Protein AF-A0A0K2ZBR4-F1 (afdb_monomer)

InterPro domains:
  IPR001663 Aromatic-ring-hydroxylating dioxygenase, alpha subunit [PTHR43756] (5-78)
  IPR017941 Rieske [2Fe-2S] iron-sulphur domain [PF00355] (28-78)
  IPR017941 Rieske [2Fe-2S] iron-sulphur domain [PS51296] (28-76)
  IPR036922 Rieske [2Fe-2S] iron-sulphur domain superfamily [G3DSA:2.102.10.10] (25-78)
  IPR036922 Rieske [2Fe-2S] iron-sulphur domain superfamily [SSF50022] (4-102)

pLDDT: mean 86.39, std 11.99, range [37.56, 98.06]

Structure (mmCIF, N/CA/C/O backbone):
data_AF-A0A0K2ZBR4-F1
#
_entry.id   AF-A0A0K2ZBR4-F1
#
loop_
_atom_site.group_PDB
_atom_site.id
_atom_s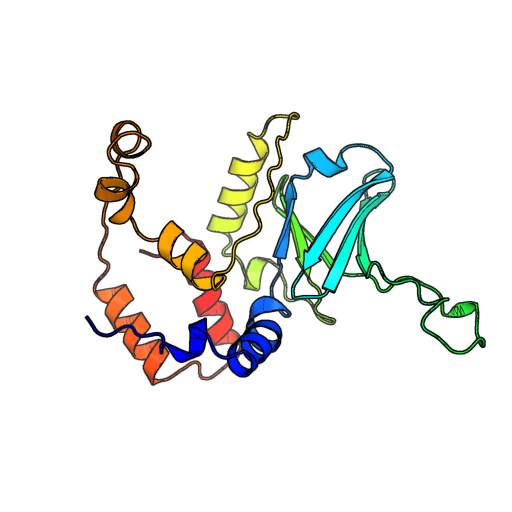ite.type_symbol
_atom_site.label_atom_id
_atom_site.label_alt_id
_atom_site.label_comp_id
_atom_site.label_asym_id
_atom_site.label_entity_id
_atom_site.label_seq_id
_atom_site.pdbx_PDB_ins_code
_atom_site.Cartn_x
_atom_site.Cartn_y
_atom_site.Cartn_z
_atom_site.occupancy
_atom_site.B_iso_or_equiv
_atom_site.auth_seq_id
_atom_site.auth_comp_id
_atom_site.auth_asym_id
_atom_site.auth_atom_id
_atom_site.pdbx_PDB_model_num
ATOM 1 N N . MET A 1 1 ? 10.930 -4.628 -28.463 1.00 47.97 1 MET A N 1
ATOM 2 C CA . MET A 1 1 ? 10.688 -4.208 -27.068 1.00 47.97 1 MET A CA 1
ATOM 3 C C . MET A 1 1 ? 11.413 -5.185 -26.163 1.00 47.97 1 MET A C 1
ATOM 5 O O . MET A 1 1 ? 11.037 -6.347 -26.152 1.00 47.97 1 MET A O 1
ATOM 9 N N . HIS A 1 2 ? 12.477 -4.751 -25.489 1.00 57.00 2 HIS A N 1
ATOM 10 C CA . HIS A 1 2 ? 13.058 -5.512 -24.381 1.00 57.00 2 HIS A CA 1
ATOM 11 C C . HIS A 1 2 ? 12.437 -4.976 -23.092 1.00 57.00 2 HIS A C 1
ATOM 13 O O . HIS A 1 2 ? 12.435 -3.763 -22.885 1.00 57.00 2 HIS A O 1
ATOM 19 N N . SER A 1 3 ? 11.876 -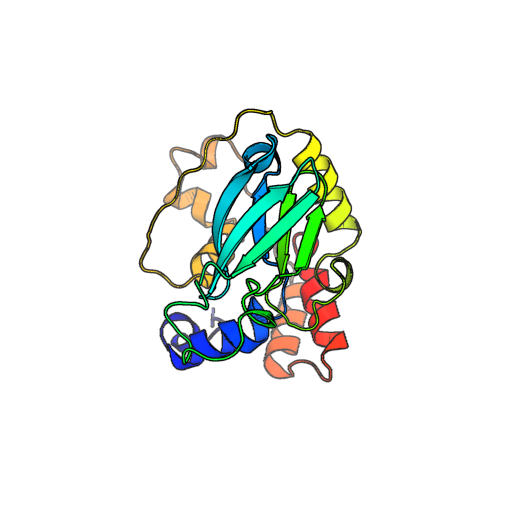5.861 -22.266 1.00 69.12 3 SER A N 1
ATOM 20 C CA . SER A 1 3 ? 11.435 -5.490 -20.920 1.00 69.12 3 SER A CA 1
ATOM 21 C C . SER A 1 3 ? 12.645 -5.045 -20.100 1.00 69.12 3 SER A C 1
ATOM 23 O O . SER A 1 3 ? 13.691 -5.690 -20.152 1.00 69.12 3 SER A O 1
ATOM 25 N N . LEU A 1 4 ? 12.499 -3.958 -19.339 1.00 79.62 4 LEU A N 1
ATOM 26 C CA . LEU A 1 4 ? 13.500 -3.528 -18.358 1.00 79.62 4 LEU A CA 1
ATOM 27 C C . LEU A 1 4 ? 13.542 -4.453 -17.136 1.00 79.62 4 LEU A C 1
ATOM 29 O O . LEU A 1 4 ? 14.532 -4.477 -16.415 1.00 79.62 4 LEU A O 1
ATOM 33 N N . ILE A 1 5 ? 12.471 -5.203 -16.879 1.00 86.44 5 ILE A N 1
ATOM 34 C CA . ILE A 1 5 ? 12.398 -6.129 -15.752 1.00 86.44 5 ILE A CA 1
ATOM 35 C C . ILE A 1 5 ? 12.664 -7.546 -16.276 1.00 86.44 5 ILE A C 1
ATOM 37 O O . ILE A 1 5 ? 11.948 -7.996 -17.180 1.00 86.44 5 ILE A O 1
ATOM 41 N N . PRO A 1 6 ? 13.673 -8.252 -15.733 1.00 90.62 6 PRO A N 1
ATOM 42 C CA . PRO A 1 6 ? 13.998 -9.609 -16.154 1.00 90.62 6 PRO A CA 1
ATOM 43 C C . PRO A 1 6 ? 12.892 -10.590 -15.734 1.00 90.62 6 PRO A C 1
ATOM 45 O O . PRO A 1 6 ? 12.187 -10.363 -14.748 1.00 90.62 6 PRO A O 1
ATOM 48 N N . ALA A 1 7 ? 12.724 -11.688 -16.476 1.00 92.12 7 ALA A N 1
ATOM 49 C CA . ALA A 1 7 ? 11.633 -12.643 -16.251 1.00 92.12 7 ALA A CA 1
ATOM 50 C C . ALA A 1 7 ? 11.695 -13.279 -14.851 1.00 92.12 7 ALA A C 1
ATOM 52 O O . ALA A 1 7 ? 10.667 -13.513 -14.215 1.00 92.12 7 ALA A O 1
ATOM 53 N N . GLU A 1 8 ? 12.908 -13.483 -14.342 1.00 94.31 8 GLU A N 1
ATOM 54 C CA . GLU A 1 8 ? 13.214 -14.007 -13.016 1.00 94.31 8 GLU A CA 1
ATOM 55 C C . GLU A 1 8 ? 12.554 -13.173 -11.918 1.00 94.31 8 GLU A C 1
ATOM 57 O O . GLU A 1 8 ? 12.072 -13.731 -10.939 1.00 94.31 8 GLU A O 1
ATOM 62 N N . ALA A 1 9 ? 12.417 -11.855 -12.100 1.00 93.06 9 ALA A N 1
ATOM 63 C CA . ALA A 1 9 ? 11.755 -10.998 -11.121 1.00 93.06 9 ALA A CA 1
ATOM 64 C C . ALA A 1 9 ? 10.288 -11.386 -10.868 1.00 93.06 9 ALA A C 1
ATOM 66 O O . ALA A 1 9 ? 9.734 -11.054 -9.818 1.00 93.06 9 ALA A O 1
ATOM 67 N N . TYR A 1 10 ? 9.641 -12.074 -11.810 1.00 94.94 10 TYR A N 1
ATOM 68 C CA . TYR A 1 10 ? 8.244 -12.485 -11.690 1.00 94.94 10 TYR A CA 1
ATOM 69 C C . TYR A 1 10 ? 8.074 -13.882 -11.086 1.00 94.94 10 TYR A C 1
ATOM 71 O O . TYR A 1 10 ? 7.006 -14.158 -10.537 1.00 94.94 10 TYR A O 1
ATOM 79 N N . ILE A 1 11 ? 9.099 -14.734 -11.161 1.00 95.44 11 ILE A N 1
ATOM 80 C CA . ILE A 1 11 ? 8.999 -16.168 -10.841 1.00 95.44 11 ILE A CA 1
ATOM 81 C C . ILE A 1 11 ? 9.951 -16.637 -9.732 1.00 95.44 11 ILE A C 1
ATOM 83 O O . ILE A 1 11 ? 9.675 -17.650 -9.099 1.00 95.44 11 ILE A O 1
ATOM 87 N N . ASP A 1 12 ? 11.056 -15.928 -9.487 1.00 97.00 12 ASP A N 1
ATOM 88 C CA . ASP A 1 12 ? 12.060 -16.301 -8.487 1.00 97.00 12 ASP A CA 1
ATOM 89 C C . ASP A 1 12 ? 11.613 -15.890 -7.075 1.00 97.00 12 ASP A C 1
ATOM 91 O O . ASP A 1 12 ? 11.387 -14.715 -6.763 1.00 97.00 12 ASP A O 1
ATOM 95 N N . GLU A 1 13 ? 11.531 -16.869 -6.179 1.00 94.81 13 GLU A N 1
ATOM 96 C CA . GLU A 1 13 ? 11.146 -16.655 -4.789 1.00 94.81 13 GLU A CA 1
ATOM 97 C C . GLU A 1 13 ? 12.206 -15.889 -3.985 1.00 94.81 13 GLU A C 1
ATOM 99 O O . GLU A 1 13 ? 11.862 -15.064 -3.131 1.00 94.81 13 GLU A O 1
ATOM 104 N N . ALA A 1 14 ? 13.496 -16.070 -4.288 1.00 96.38 14 ALA A N 1
ATOM 105 C CA . ALA A 1 14 ? 14.556 -15.281 -3.667 1.00 96.38 14 ALA A CA 1
ATOM 106 C C . ALA A 1 14 ? 14.447 -13.807 -4.080 1.00 96.38 14 ALA A C 1
ATOM 108 O O . ALA A 1 14 ? 14.688 -12.904 -3.271 1.00 96.38 14 ALA A O 1
ATOM 109 N N . TRP A 1 15 ? 14.033 -13.552 -5.322 1.00 95.94 15 TRP A N 1
ATOM 110 C CA . TRP A 1 15 ? 13.733 -12.206 -5.790 1.00 95.94 15 TRP A CA 1
ATOM 111 C C . TRP A 1 15 ? 12.560 -11.598 -5.026 1.00 95.94 15 TRP A C 1
ATOM 113 O O . TRP A 1 15 ? 12.692 -10.505 -4.469 1.00 95.94 15 TRP A O 1
ATOM 123 N N . PHE A 1 16 ? 11.449 -12.325 -4.919 1.00 95.00 16 PHE A N 1
ATOM 124 C CA . PHE A 1 16 ? 10.278 -11.870 -4.174 1.00 95.00 16 PHE A CA 1
ATOM 125 C C . PHE A 1 16 ? 10.588 -11.606 -2.691 1.00 95.00 16 PHE A C 1
ATOM 127 O O . PHE A 1 16 ? 10.144 -10.603 -2.129 1.00 95.00 16 PHE A O 1
ATOM 134 N N . ALA A 1 17 ? 11.409 -12.444 -2.053 1.00 94.69 17 ALA A N 1
ATOM 135 C CA . ALA A 1 17 ? 11.847 -12.226 -0.677 1.00 94.69 17 ALA A CA 1
ATOM 136 C C . ALA A 1 17 ? 12.621 -10.903 -0.515 1.00 94.69 17 ALA A C 1
ATOM 138 O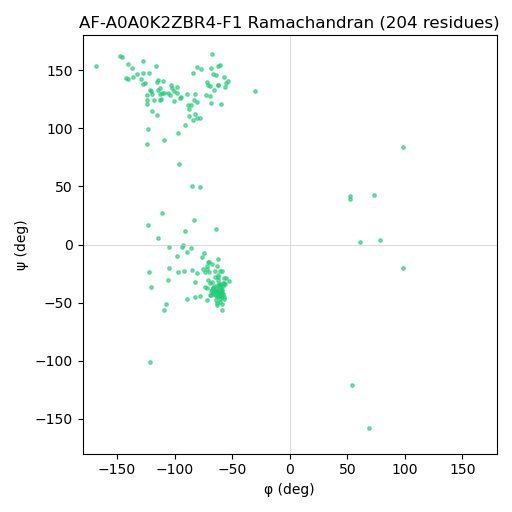 O . ALA A 1 17 ? 12.386 -10.167 0.448 1.00 94.69 17 ALA A O 1
ATOM 139 N N . ARG A 1 18 ? 13.498 -10.562 -1.473 1.00 94.50 18 ARG A N 1
ATOM 140 C CA . ARG A 1 18 ? 14.215 -9.274 -1.488 1.00 94.50 18 ARG A CA 1
ATOM 141 C C . ARG A 1 18 ? 13.274 -8.093 -1.708 1.00 94.50 18 ARG A C 1
ATOM 143 O O . ARG A 1 18 ? 13.431 -7.086 -1.023 1.00 94.50 18 ARG A O 1
ATOM 150 N N . GLU A 1 19 ? 12.309 -8.206 -2.621 1.00 94.38 19 GLU A N 1
ATOM 151 C CA . GLU A 1 19 ? 11.291 -7.167 -2.850 1.00 94.38 19 GLU A CA 1
ATOM 152 C C . GLU A 1 19 ? 10.473 -6.920 -1.584 1.00 94.38 19 GLU A C 1
ATOM 154 O O . GLU A 1 19 ? 10.312 -5.781 -1.146 1.00 94.38 19 GLU A O 1
ATOM 159 N N . ARG A 1 20 ? 10.014 -7.990 -0.934 1.00 93.69 20 ARG A N 1
ATOM 160 C CA . ARG A 1 20 ? 9.273 -7.888 0.320 1.00 93.69 20 ARG A CA 1
ATOM 161 C C . ARG A 1 20 ? 10.081 -7.142 1.378 1.00 93.69 20 ARG A C 1
ATOM 163 O O . ARG A 1 20 ? 9.539 -6.250 2.022 1.00 93.69 20 ARG A O 1
ATOM 170 N N . GLU A 1 21 ? 11.366 -7.461 1.522 1.00 92.50 21 GLU A N 1
ATOM 171 C CA . GLU A 1 21 ? 12.232 -6.842 2.529 1.00 92.50 21 GLU A CA 1
ATOM 172 C C . GLU A 1 21 ? 12.597 -5.389 2.222 1.00 92.50 21 GLU A C 1
ATOM 174 O O . GLU A 1 21 ? 12.514 -4.533 3.097 1.00 92.50 21 GLU A O 1
ATOM 179 N N . ARG A 1 22 ? 13.023 -5.113 0.988 1.00 90.12 22 ARG A N 1
ATOM 180 C CA . ARG A 1 22 ? 13.658 -3.839 0.625 1.00 90.12 22 ARG A CA 1
ATOM 181 C C . ARG A 1 22 ? 12.696 -2.832 0.010 1.00 90.12 22 ARG A C 1
ATOM 183 O O . ARG A 1 22 ? 12.970 -1.641 0.075 1.00 90.12 22 ARG A O 1
ATOM 190 N N . LEU A 1 23 ? 11.594 -3.300 -0.572 1.00 89.06 23 LEU A N 1
ATOM 191 C CA . LEU A 1 23 ? 10.592 -2.456 -1.215 1.00 89.06 23 LEU A CA 1
ATOM 192 C C . LEU A 1 23 ? 9.304 -2.411 -0.394 1.00 89.06 23 LEU A C 1
ATOM 194 O O . LEU A 1 23 ? 8.870 -1.337 -0.009 1.00 89.06 23 LEU A O 1
ATOM 198 N N . MET A 1 24 ? 8.682 -3.550 -0.088 1.00 92.81 24 MET A N 1
ATOM 199 C CA . MET A 1 24 ? 7.323 -3.535 0.475 1.00 92.81 24 MET A CA 1
ATOM 200 C C . MET A 1 24 ? 7.295 -3.184 1.970 1.00 92.81 24 MET A C 1
ATOM 202 O O . MET A 1 24 ? 6.457 -2.394 2.400 1.00 92.81 24 MET A O 1
ATOM 206 N N . ARG A 1 25 ? 8.194 -3.767 2.779 1.00 93.62 25 ARG A N 1
ATOM 207 C CA . ARG A 1 25 ? 8.235 -3.576 4.244 1.00 93.62 25 ARG A CA 1
ATOM 208 C C . ARG A 1 25 ? 8.519 -2.137 4.700 1.00 93.62 25 ARG A C 1
ATOM 210 O O . ARG A 1 25 ? 7.899 -1.740 5.687 1.00 93.62 25 ARG A O 1
ATOM 217 N N . PRO A 1 26 ? 9.414 -1.365 4.053 1.00 92.25 26 PRO A N 1
ATOM 218 C CA . PRO A 1 26 ? 9.638 0.028 4.433 1.00 92.25 26 PRO A CA 1
ATOM 219 C C . PRO A 1 26 ? 8.423 0.918 4.145 1.00 92.25 26 PRO A C 1
ATOM 221 O O . PRO A 1 26 ? 8.168 1.867 4.882 1.00 92.25 26 PRO A O 1
ATOM 224 N N . LEU A 1 27 ? 7.664 0.601 3.093 1.00 93.50 27 LEU A N 1
ATOM 225 C CA . LEU A 1 27 ? 6.568 1.427 2.601 1.00 93.50 27 LEU A CA 1
ATOM 226 C C . LEU A 1 27 ? 5.275 1.255 3.415 1.00 93.50 27 LEU A C 1
ATOM 228 O O . LEU A 1 27 ? 4.975 0.203 3.982 1.00 93.50 27 LEU A O 1
ATOM 232 N N . TRP A 1 28 ? 4.472 2.312 3.421 1.00 96.44 28 TRP A N 1
ATOM 233 C CA . TRP A 1 28 ? 3.087 2.328 3.864 1.00 96.44 28 TRP A CA 1
ATOM 234 C C . TRP A 1 28 ? 2.206 1.545 2.895 1.00 96.44 28 TRP A C 1
ATOM 236 O O . TRP A 1 28 ? 2.193 1.819 1.695 1.00 96.44 28 TRP A O 1
ATOM 246 N N . GLN A 1 29 ? 1.432 0.607 3.436 1.00 96.06 29 GLN A N 1
ATOM 247 C CA . GLN A 1 29 ? 0.533 -0.269 2.693 1.00 96.06 29 GLN A CA 1
ATOM 248 C C . GLN A 1 29 ? -0.916 0.121 2.976 1.00 96.06 29 GLN A C 1
ATOM 250 O O . GLN A 1 29 ? -1.309 0.271 4.136 1.00 96.06 29 GLN A O 1
ATOM 255 N N . PHE A 1 30 ? -1.716 0.288 1.925 1.00 96.06 30 PHE A N 1
ATOM 256 C CA . PHE A 1 30 ? -3.155 0.496 2.068 1.00 96.06 30 PHE A CA 1
ATOM 257 C C . PHE A 1 30 ? -3.806 -0.765 2.649 1.00 96.06 30 PHE A C 1
ATOM 259 O O . PHE A 1 30 ? -3.543 -1.870 2.180 1.00 96.06 30 PHE A O 1
ATOM 266 N N . VAL A 1 31 ? -4.664 -0.611 3.662 1.00 96.50 31 VAL A N 1
ATOM 267 C CA . VAL A 1 31 ? -5.298 -1.758 4.342 1.00 96.50 31 VAL A CA 1
ATOM 268 C C . VAL A 1 31 ? -6.820 -1.743 4.276 1.00 96.50 31 VAL A C 1
ATOM 270 O O . VAL A 1 31 ? -7.438 -2.807 4.168 1.00 96.50 31 VAL A O 1
ATOM 273 N N . ALA A 1 32 ? -7.440 -0.565 4.347 1.00 95.12 32 ALA A N 1
ATOM 274 C CA . ALA A 1 32 ? -8.888 -0.428 4.291 1.00 95.12 32 ALA A CA 1
ATOM 275 C C . ALA A 1 32 ? -9.326 1.031 4.100 1.00 95.12 32 ALA A C 1
ATOM 277 O O . ALA A 1 32 ? -8.654 1.950 4.579 1.00 95.12 32 ALA A O 1
ATOM 278 N N . PRO A 1 33 ? -10.506 1.255 3.502 1.00 95.31 33 PRO A N 1
ATOM 279 C CA . PRO A 1 33 ? -11.240 2.486 3.734 1.00 95.31 33 PRO A CA 1
ATOM 280 C C . PRO A 1 33 ? -11.724 2.571 5.194 1.00 95.31 33 PRO A C 1
ATOM 282 O O . PRO A 1 33 ? -12.095 1.571 5.815 1.00 95.31 33 PRO A O 1
ATOM 285 N N . ARG A 1 34 ? -11.773 3.789 5.742 1.00 94.81 34 ARG A N 1
ATOM 286 C CA . ARG A 1 34 ? -12.165 4.113 7.125 1.00 94.81 34 ARG A CA 1
ATOM 287 C C . ARG A 1 34 ? -13.566 3.619 7.470 1.00 94.81 34 ARG A C 1
ATOM 289 O O . ARG A 1 34 ? -13.819 3.311 8.636 1.00 94.81 34 ARG A O 1
ATOM 296 N N . MET A 1 35 ? -14.439 3.527 6.473 1.00 94.62 35 MET A N 1
ATOM 297 C CA . MET A 1 35 ? -15.837 3.126 6.590 1.00 94.62 35 MET A CA 1
ATOM 298 C C . MET A 1 35 ? -15.961 1.671 7.040 1.00 94.62 35 MET A C 1
ATOM 300 O O . MET A 1 35 ? -16.866 1.358 7.796 1.00 94.62 35 MET A O 1
ATOM 304 N N . LEU A 1 36 ? -14.997 0.793 6.746 1.00 94.75 36 LEU A N 1
ATOM 305 C CA . LEU A 1 36 ? -14.988 -0.564 7.324 1.00 94.75 36 LEU A CA 1
ATOM 306 C C . LEU A 1 36 ? -14.670 -0.580 8.824 1.00 94.75 36 LEU A C 1
ATOM 308 O O . LEU A 1 36 ? -14.882 -1.579 9.501 1.00 94.75 36 LEU A O 1
ATOM 312 N N . LEU A 1 37 ? -14.150 0.527 9.351 1.00 95.31 37 LEU A N 1
ATOM 313 C CA . LEU A 1 37 ? -13.698 0.656 10.730 1.00 95.31 37 LEU A CA 1
ATOM 314 C C . LEU A 1 37 ? -14.555 1.652 11.526 1.00 95.31 37 LEU A C 1
ATOM 316 O O . LEU A 1 37 ? -14.171 2.010 12.636 1.00 95.31 37 LEU A O 1
ATOM 320 N N . HIS A 1 38 ? -15.645 2.201 10.970 1.00 92.62 38 HIS A N 1
ATOM 321 C CA . HIS A 1 38 ? -16.337 3.383 11.522 1.00 92.62 38 HIS A CA 1
ATOM 322 C C . HIS A 1 38 ? -16.851 3.188 12.956 1.00 92.62 38 HIS A C 1
ATOM 324 O O . HIS A 1 38 ? -16.693 4.086 13.781 1.00 92.62 38 HIS A O 1
ATOM 330 N N . LYS A 1 39 ? -17.378 2.002 13.284 1.00 94.25 39 LYS A N 1
ATOM 331 C CA . LYS A 1 39 ? -17.883 1.680 14.629 1.00 94.25 39 LYS A CA 1
ATOM 332 C C . LYS A 1 39 ? -16.745 1.384 15.604 1.00 94.25 39 LYS A C 1
ATOM 334 O O . LYS A 1 39 ? -15.695 0.872 15.213 1.00 94.25 39 LYS A O 1
ATOM 339 N N . HIS A 1 40 ? -16.973 1.664 16.884 1.00 96.69 40 HIS A N 1
ATOM 340 C CA . HIS A 1 40 ? -16.129 1.147 17.960 1.00 96.69 40 HIS A CA 1
ATOM 341 C C . HIS A 1 40 ? -16.012 -0.385 17.852 1.00 96.69 40 HIS A C 1
ATOM 343 O O . HIS A 1 40 ? -16.985 -1.054 17.501 1.00 96.69 40 HIS A O 1
ATOM 349 N N . ASN A 1 41 ? -14.822 -0.930 18.116 1.00 96.25 41 ASN A N 1
ATOM 350 C CA . ASN A 1 41 ? -14.468 -2.346 17.964 1.00 96.25 41 ASN A CA 1
ATOM 351 C C . ASN A 1 41 ? -14.570 -2.935 16.551 1.00 96.25 41 ASN A C 1
ATOM 353 O O . ASN A 1 41 ? -14.265 -4.115 16.378 1.00 96.25 41 ASN A O 1
ATOM 357 N N . ALA A 1 42 ? -14.925 -2.152 15.528 1.00 96.25 42 ALA A N 1
ATOM 358 C CA . ALA A 1 42 ? -14.793 -2.613 14.154 1.00 96.25 42 ALA A CA 1
ATOM 359 C C . ALA A 1 42 ? -13.315 -2.878 13.843 1.00 96.25 42 ALA A C 1
ATOM 361 O O . ALA A 1 42 ? -12.436 -2.090 14.212 1.00 96.25 42 ALA A O 1
ATOM 362 N N . PHE A 1 43 ? -13.047 -3.988 13.162 1.00 96.88 43 PHE A N 1
ATOM 363 C CA . PHE A 1 43 ? -11.698 -4.391 12.801 1.00 96.88 43 PHE A CA 1
ATOM 364 C C . PHE A 1 43 ? -11.650 -4.983 11.396 1.00 96.88 43 PHE A C 1
ATOM 366 O O . PHE A 1 43 ? -12.632 -5.515 10.882 1.00 96.88 43 PHE A O 1
ATOM 373 N N . VAL A 1 44 ? -10.471 -4.913 10.788 1.00 95.88 44 VAL A N 1
ATOM 374 C CA . VAL A 1 44 ? -10.139 -5.608 9.545 1.00 95.88 44 VAL A CA 1
ATOM 375 C C . VAL A 1 44 ? -8.855 -6.401 9.737 1.00 95.88 44 VAL A C 1
ATOM 377 O O . VAL A 1 44 ? -7.961 -5.987 10.474 1.00 95.88 44 VAL A O 1
ATOM 380 N N . ARG A 1 45 ? -8.756 -7.534 9.043 1.00 95.56 45 ARG A N 1
ATOM 381 C CA . ARG A 1 45 ? -7.555 -8.372 8.979 1.00 95.56 45 ARG A CA 1
ATOM 382 C C . ARG A 1 45 ? -6.973 -8.331 7.568 1.00 95.56 45 ARG A C 1
ATOM 384 O O . ARG A 1 45 ? -7.730 -8.440 6.600 1.00 95.56 45 ARG A O 1
ATOM 391 N N . ARG A 1 46 ? -5.657 -8.160 7.436 1.00 94.69 46 ARG A N 1
ATOM 392 C CA . ARG A 1 46 ? -4.939 -8.096 6.152 1.00 94.69 46 ARG A CA 1
ATOM 393 C C . ARG A 1 46 ? -3.585 -8.790 6.252 1.00 94.69 46 ARG A C 1
ATOM 395 O O . ARG A 1 46 ? -2.901 -8.643 7.256 1.00 94.69 46 ARG A O 1
ATOM 402 N N . SER A 1 47 ? -3.174 -9.472 5.185 1.00 93.62 47 SER A N 1
ATOM 403 C CA . SER A 1 47 ? -1.774 -9.872 5.012 1.00 93.62 47 SER A CA 1
ATOM 404 C C . SER A 1 47 ? -0.999 -8.686 4.443 1.00 93.62 47 SER A C 1
ATOM 406 O O . SER A 1 47 ? -1.250 -8.262 3.317 1.00 93.62 47 SER A O 1
ATOM 408 N N . VAL A 1 48 ? -0.094 -8.115 5.232 1.00 94.69 48 VAL A N 1
ATOM 409 C CA . VAL A 1 48 ? 0.724 -6.955 4.866 1.00 94.69 48 VAL A CA 1
ATOM 410 C C . VAL A 1 48 ? 2.178 -7.397 4.835 1.00 94.69 48 VAL A C 1
ATOM 412 O O . VAL A 1 48 ? 2.753 -7.731 5.869 1.00 94.69 48 VAL A O 1
ATOM 415 N N . CYS A 1 49 ? 2.777 -7.438 3.644 1.00 92.62 49 CYS A N 1
ATOM 416 C CA . CYS A 1 49 ? 4.162 -7.886 3.446 1.00 92.62 49 CYS A CA 1
ATOM 417 C C . CYS A 1 49 ? 4.441 -9.271 4.071 1.00 92.62 49 CYS A C 1
ATOM 419 O O . CYS A 1 49 ? 5.495 -9.485 4.670 1.00 92.62 49 CYS A O 1
ATOM 421 N N . GLY A 1 50 ? 3.481 -10.199 3.965 1.00 89.94 50 GLY A N 1
ATOM 422 C CA . GLY A 1 50 ? 3.557 -11.545 4.549 1.00 89.94 50 GLY A CA 1
ATOM 423 C C . GLY A 1 50 ? 3.274 -11.619 6.054 1.00 89.94 50 GLY A C 1
ATOM 424 O O . GLY A 1 50 ? 3.384 -12.696 6.631 1.00 89.94 50 GLY A O 1
ATOM 425 N N . MET A 1 51 ? 2.918 -10.504 6.699 1.00 91.81 51 MET A N 1
ATOM 426 C CA . MET A 1 51 ? 2.544 -10.458 8.113 1.00 91.81 51 MET A CA 1
ATOM 427 C C . MET A 1 51 ? 1.032 -10.355 8.260 1.00 91.81 51 MET A C 1
ATOM 429 O O . MET A 1 51 ? 0.388 -9.567 7.573 1.00 91.81 51 MET A O 1
ATOM 433 N N . ASP A 1 52 ? 0.464 -11.108 9.194 1.00 94.38 52 ASP A N 1
ATOM 434 C CA . ASP A 1 52 ? -0.962 -11.038 9.489 1.00 94.38 52 ASP A CA 1
ATOM 435 C C . ASP A 1 52 ? -1.264 -9.845 10.405 1.00 94.38 52 ASP A C 1
ATOM 437 O O . ASP A 1 52 ? -0.886 -9.828 11.577 1.00 94.38 52 ASP A O 1
ATOM 441 N N . VAL A 1 53 ? -1.913 -8.815 9.874 1.00 96.12 53 VAL A N 1
ATOM 442 C CA . VAL A 1 53 ? -2.162 -7.551 10.569 1.00 96.12 53 VAL A CA 1
ATOM 443 C C . VAL A 1 53 ? -3.648 -7.385 10.843 1.00 96.12 53 VAL A C 1
ATOM 445 O O . VAL A 1 53 ? -4.472 -7.459 9.932 1.00 96.12 53 VAL A O 1
ATOM 448 N N . VAL A 1 54 ? -3.985 -7.077 12.093 1.00 97.19 54 VAL A N 1
ATOM 449 C CA . VAL A 1 54 ? -5.320 -6.613 12.483 1.00 97.19 54 VAL A CA 1
ATOM 450 C C . VAL A 1 54 ? -5.272 -5.115 12.729 1.00 97.19 54 VAL A C 1
ATOM 452 O O . VAL A 1 54 ? -4.440 -4.637 13.497 1.00 97.19 54 VAL A O 1
ATOM 455 N N . VAL A 1 55 ? -6.182 -4.379 12.096 1.00 97.81 55 VAL A N 1
ATOM 456 C CA . VAL A 1 55 ? -6.419 -2.956 12.357 1.00 97.81 55 VAL A CA 1
ATOM 457 C C . VAL A 1 55 ? -7.786 -2.819 12.996 1.00 97.81 55 VAL A C 1
ATOM 459 O O . VAL A 1 55 ? -8.767 -3.289 12.428 1.00 97.81 55 VAL A O 1
ATOM 462 N N . GLN A 1 56 ? -7.854 -2.188 14.162 1.00 97.75 56 GLN A N 1
ATOM 463 C CA . GLN A 1 56 ? -9.074 -2.070 14.953 1.00 97.75 56 GLN A CA 1
ATOM 464 C C . GLN A 1 56 ? -9.289 -0.633 15.423 1.00 97.75 56 GLN A C 1
ATOM 466 O O . GLN A 1 56 ? -8.338 0.105 15.693 1.00 97.75 56 GLN A O 1
ATOM 471 N N . ASN A 1 57 ? -10.559 -0.255 15.514 1.00 97.81 57 ASN A N 1
ATOM 472 C CA . ASN A 1 57 ? -11.005 1.006 16.079 1.00 97.81 57 ASN A CA 1
ATOM 473 C C . ASN A 1 57 ? -11.228 0.887 17.599 1.00 97.81 57 ASN A C 1
ATOM 475 O O . ASN A 1 57 ? -12.081 0.118 18.042 1.00 97.81 57 ASN A O 1
ATOM 479 N N . PHE A 1 58 ? -10.495 1.689 18.370 1.00 96.50 58 PHE A N 1
ATOM 480 C CA . PHE A 1 58 ? -10.648 1.886 19.810 1.00 96.50 58 PHE A CA 1
ATOM 481 C C . PHE A 1 58 ? -11.209 3.289 20.055 1.00 96.50 58 PHE A C 1
ATOM 483 O O . PHE A 1 58 ? -10.452 4.250 20.152 1.00 96.50 58 PHE A O 1
ATOM 490 N N . ASP A 1 59 ? -12.536 3.415 20.097 1.00 95.31 59 ASP A N 1
ATOM 491 C CA . ASP A 1 59 ? -13.238 4.686 20.379 1.00 95.31 59 ASP A CA 1
ATOM 492 C C . ASP A 1 59 ? -12.797 5.871 19.503 1.00 95.31 59 ASP A C 1
ATOM 494 O O . ASP A 1 59 ? -12.625 7.000 19.948 1.00 95.31 59 ASP A O 1
ATOM 498 N N . GLY A 1 60 ? -12.609 5.606 18.213 1.00 93.31 60 GLY A N 1
ATOM 499 C CA . GLY A 1 60 ? -12.167 6.574 17.212 1.00 93.31 60 GLY A CA 1
ATOM 500 C C . GLY A 1 60 ? -10.670 6.501 16.909 1.00 93.31 60 GLY A C 1
ATOM 501 O O . GLY A 1 60 ? -10.263 6.915 15.819 1.00 93.31 60 GLY A O 1
ATOM 502 N N . GLU A 1 61 ? -9.860 5.923 17.799 1.00 96.69 61 GLU A N 1
ATOM 503 C CA . GLU A 1 61 ? -8.426 5.732 17.588 1.00 96.69 61 GLU A CA 1
ATOM 504 C C . GLU A 1 61 ? -8.155 4.411 16.853 1.00 96.69 61 GLU A C 1
ATOM 506 O O . GLU A 1 61 ? -8.426 3.320 17.356 1.00 96.69 61 GLU A O 1
ATOM 511 N N . LEU A 1 62 ? -7.589 4.487 15.647 1.00 97.88 62 LEU A N 1
ATOM 512 C CA . LEU A 1 62 ? -7.193 3.292 14.903 1.00 97.88 62 LEU A CA 1
ATOM 513 C C . LEU A 1 62 ? -5.831 2.788 15.377 1.00 97.88 62 LEU A C 1
ATOM 515 O O . LEU A 1 62 ? -4.851 3.533 15.390 1.00 97.88 62 LEU A O 1
ATOM 519 N N . ARG A 1 63 ? -5.753 1.496 15.696 1.00 97.44 63 ARG A N 1
ATOM 520 C CA . ARG A 1 63 ? -4.505 0.822 16.073 1.00 97.44 63 ARG A CA 1
ATOM 521 C C . ARG A 1 63 ? -4.322 -0.444 15.246 1.00 97.44 63 ARG A C 1
ATOM 523 O O . ARG A 1 63 ? -5.291 -1.148 14.975 1.00 97.44 63 ARG A O 1
ATOM 530 N N . ALA A 1 64 ? -3.078 -0.731 14.868 1.00 97.25 64 ALA A N 1
ATOM 531 C CA . ALA A 1 64 ? -2.706 -1.928 14.122 1.00 97.25 64 ALA A CA 1
ATOM 532 C C . ALA A 1 64 ? -1.792 -2.835 14.949 1.00 97.25 64 ALA A C 1
ATOM 534 O O . ALA A 1 64 ? -0.887 -2.354 15.639 1.00 97.25 64 ALA A O 1
ATOM 535 N N . PHE A 1 65 ? -2.014 -4.143 14.852 1.00 95.44 65 PHE A N 1
ATOM 536 C CA . PHE A 1 65 ? -1.289 -5.160 15.603 1.00 95.44 65 PHE A CA 1
ATOM 537 C C . PHE A 1 65 ? -0.928 -6.354 14.730 1.00 95.44 65 PHE A C 1
ATOM 539 O O . PHE A 1 65 ? -1.657 -6.707 13.804 1.00 95.44 65 PHE A O 1
ATOM 546 N N . HIS A 1 66 ? 0.165 -7.025 15.083 1.00 93.38 66 HIS A N 1
ATOM 547 C CA . HIS A 1 66 ? 0.443 -8.367 14.595 1.00 93.38 66 HIS A CA 1
ATOM 548 C C . HIS A 1 66 ? -0.575 -9.333 15.204 1.00 93.38 66 HIS A C 1
ATOM 550 O O . HIS A 1 66 ? -0.664 -9.448 16.428 1.00 93.38 66 HIS A O 1
ATOM 556 N N . ASN A 1 67 ? -1.324 -10.034 14.358 1.00 89.62 67 ASN A N 1
ATOM 557 C CA . ASN A 1 67 ? -2.325 -11.022 14.745 1.00 89.62 67 ASN A CA 1
ATOM 558 C C . ASN A 1 67 ? -1.685 -12.361 15.156 1.00 89.62 67 ASN A C 1
ATOM 560 O O . ASN A 1 67 ? -2.046 -13.432 14.676 1.00 89.62 67 ASN A O 1
ATOM 564 N N . LEU A 1 68 ? -0.691 -12.293 16.039 1.00 80.81 68 LEU A N 1
ATOM 565 C CA . LEU A 1 68 ? -0.023 -13.451 16.613 1.00 80.81 68 LEU A CA 1
ATOM 566 C C . LEU A 1 68 ? -0.105 -13.378 18.129 1.00 80.81 68 LEU A C 1
ATOM 568 O O . LEU A 1 68 ? 0.316 -12.409 18.764 1.00 80.81 68 LEU A O 1
ATOM 572 N N . CYS A 1 69 ? -0.640 -14.443 18.716 1.00 71.88 69 CYS A N 1
ATOM 573 C CA . CYS A 1 69 ? -0.712 -14.576 20.156 1.00 71.88 69 CYS A CA 1
ATOM 574 C C . CYS A 1 69 ? 0.658 -14.988 20.705 1.00 71.88 69 CYS A C 1
ATOM 576 O O . CYS A 1 69 ? 1.067 -16.144 20.581 1.00 71.88 69 CYS A O 1
ATOM 578 N N . LEU A 1 70 ? 1.327 -14.061 21.390 1.00 66.06 70 LEU A N 1
ATOM 579 C CA . LEU A 1 70 ? 2.615 -14.309 22.049 1.00 66.06 70 LEU A CA 1
ATOM 580 C C . LEU A 1 70 ? 2.541 -15.378 23.154 1.00 66.06 70 LEU A C 1
ATOM 582 O O . LEU A 1 70 ? 3.569 -15.868 23.596 1.00 66.06 70 LEU A O 1
ATOM 586 N N . HI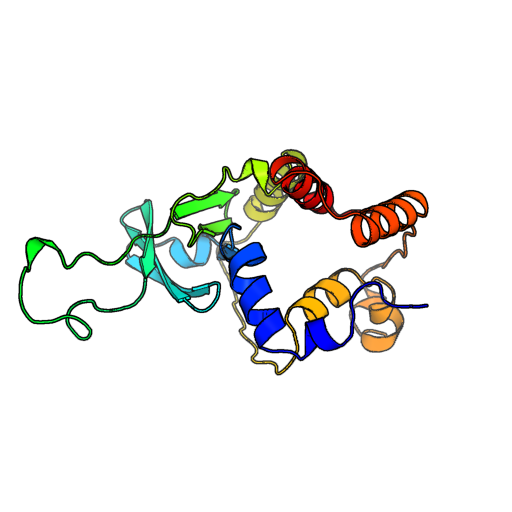S A 1 71 ? 1.342 -15.781 23.586 1.00 65.44 71 HIS A N 1
ATOM 587 C CA . HIS A 1 71 ? 1.162 -16.856 24.563 1.00 65.44 71 HIS A CA 1
ATOM 588 C C . HIS A 1 71 ? 1.458 -18.250 23.987 1.00 65.44 71 HIS A C 1
ATOM 590 O O . HIS A 1 71 ? 2.000 -19.094 24.689 1.00 65.44 71 HIS A O 1
ATOM 596 N N . ARG A 1 72 ? 1.097 -18.523 22.722 1.00 59.38 72 ARG A N 1
ATOM 597 C CA . ARG A 1 72 ? 1.289 -19.857 22.112 1.00 59.38 72 ARG A CA 1
ATOM 598 C C . ARG A 1 72 ? 2.649 -20.028 21.425 1.00 59.38 72 ARG A C 1
ATOM 600 O O . ARG A 1 72 ? 2.955 -21.128 20.983 1.00 59.38 72 ARG A O 1
ATOM 607 N N . GLN A 1 73 ? 3.448 -18.963 21.333 1.00 58.28 73 GLN A N 1
ATOM 608 C CA . GLN A 1 73 ? 4.738 -18.938 20.630 1.00 58.28 73 GLN A CA 1
ATOM 609 C C . GLN A 1 73 ? 5.917 -18.506 21.526 1.00 58.28 73 GLN A C 1
ATOM 611 O O . GLN A 1 73 ? 6.967 -18.151 21.001 1.00 58.28 73 GLN A O 1
ATOM 616 N N . ASN A 1 74 ? 5.775 -18.528 22.861 1.00 52.31 74 ASN A N 1
ATOM 617 C CA . ASN A 1 74 ? 6.832 -18.107 23.789 1.00 52.31 74 ASN A CA 1
ATOM 618 C C . ASN A 1 74 ? 6.986 -19.083 24.978 1.00 52.31 74 ASN A C 1
ATOM 620 O O . ASN A 1 74 ? 5.975 -19.590 25.471 1.00 52.31 74 ASN A O 1
ATOM 624 N N . PRO A 1 75 ? 8.210 -19.327 25.490 1.00 54.81 75 PRO A N 1
ATOM 625 C CA . PRO A 1 75 ? 8.416 -19.981 26.783 1.00 54.81 75 PRO A CA 1
ATOM 626 C C . PRO A 1 75 ? 7.709 -19.212 27.917 1.00 54.81 75 PRO A C 1
ATOM 628 O O . PRO A 1 75 ? 7.646 -17.985 27.906 1.00 54.81 75 PRO A O 1
ATOM 631 N N . LEU A 1 76 ? 7.180 -19.939 28.906 1.00 54.16 76 LEU A N 1
ATOM 632 C CA . LEU A 1 76 ? 6.193 -19.502 29.916 1.00 54.16 76 LEU A CA 1
ATOM 633 C C . LEU A 1 76 ? 6.611 -18.391 30.909 1.00 54.16 76 LEU A C 1
ATOM 635 O O . LEU A 1 76 ? 5.909 -18.179 31.899 1.00 54.16 76 LEU A O 1
ATOM 639 N N . GLN A 1 77 ? 7.705 -17.658 30.706 1.00 49.78 77 GLN A N 1
ATOM 640 C CA . GLN A 1 77 ? 8.174 -16.685 31.698 1.00 49.78 77 GLN A CA 1
ATOM 641 C C . GLN A 1 77 ? 8.071 -15.230 31.221 1.00 49.78 77 GLN A C 1
ATOM 643 O O . GLN A 1 77 ? 8.654 -14.849 30.215 1.00 49.78 77 GLN A O 1
ATOM 648 N N . GLN A 1 78 ? 7.368 -14.429 32.039 1.00 52.28 78 GLN A N 1
ATOM 649 C CA . GLN A 1 78 ? 7.182 -12.963 32.024 1.00 52.28 78 GLN A CA 1
ATOM 650 C C . GLN A 1 78 ? 5.883 -12.434 31.373 1.00 52.28 78 GLN A C 1
ATOM 652 O O . GLN A 1 78 ? 5.834 -11.958 30.242 1.00 52.28 78 GLN A O 1
ATOM 657 N N . ARG A 1 79 ? 4.804 -12.414 32.176 1.00 51.97 79 ARG A N 1
ATOM 658 C CA . ARG A 1 79 ? 3.493 -11.806 31.851 1.00 51.97 79 ARG A CA 1
ATOM 659 C C . ARG A 1 79 ? 3.549 -10.302 31.532 1.00 51.97 79 ARG A C 1
ATOM 661 O O . ARG A 1 79 ? 2.664 -9.808 30.842 1.00 51.97 79 ARG A O 1
ATOM 668 N N . ALA A 1 80 ? 4.578 -9.581 31.987 1.00 54.53 80 ALA A N 1
ATOM 669 C CA . ALA A 1 80 ? 4.744 -8.145 31.729 1.00 54.53 80 ALA A CA 1
ATOM 670 C C . ALA A 1 80 ? 5.021 -7.814 30.245 1.00 54.53 80 ALA A C 1
ATOM 672 O O . ALA A 1 80 ? 4.829 -6.675 29.819 1.00 54.53 80 ALA A O 1
ATOM 673 N N . CYS A 1 81 ? 5.418 -8.813 29.448 1.00 53.19 81 CYS A N 1
ATOM 674 C CA . CYS A 1 81 ? 5.903 -8.651 28.076 1.00 53.19 81 CYS A CA 1
ATOM 675 C C . CYS A 1 81 ? 4.877 -9.067 27.000 1.00 53.19 81 CYS A C 1
ATOM 677 O O . CYS A 1 81 ? 5.149 -8.944 25.810 1.00 53.19 81 CYS A O 1
ATOM 679 N N . LEU A 1 82 ? 3.690 -9.556 27.386 1.00 62.75 82 LEU A N 1
ATOM 680 C CA . LEU A 1 82 ? 2.696 -10.147 26.472 1.00 62.75 82 LEU A CA 1
ATOM 681 C C . LEU A 1 82 ? 1.787 -9.099 25.805 1.00 62.75 82 LEU A C 1
ATOM 683 O O . LEU A 1 82 ? 0.562 -9.210 25.827 1.00 62.75 82 LEU A O 1
ATOM 687 N N . ARG A 1 83 ? 2.376 -8.058 25.212 1.00 74.38 83 ARG A N 1
ATOM 688 C CA . ARG A 1 83 ? 1.638 -7.075 24.403 1.00 74.38 83 ARG A CA 1
ATOM 689 C C . ARG A 1 83 ? 1.767 -7.429 22.931 1.00 74.38 83 ARG A C 1
ATOM 691 O O . ARG A 1 83 ? 2.866 -7.712 22.465 1.00 74.38 83 ARG A O 1
ATOM 698 N N . LEU A 1 84 ? 0.662 -7.372 22.189 1.00 83.56 84 LEU A N 1
ATOM 699 C CA . LEU A 1 84 ? 0.714 -7.539 20.738 1.00 83.56 84 LEU A CA 1
ATOM 700 C C . LEU A 1 84 ? 1.675 -6.511 20.132 1.00 83.56 84 LEU A C 1
ATOM 702 O O . LEU A 1 84 ? 1.640 -5.328 20.488 1.00 83.56 84 LEU A O 1
ATOM 706 N N . LYS A 1 85 ? 2.517 -6.963 19.198 1.00 89.00 85 LYS A N 1
ATOM 707 C CA . LYS A 1 85 ? 3.398 -6.070 18.445 1.00 89.00 85 LYS A CA 1
ATOM 708 C C . LYS A 1 85 ? 2.532 -5.060 17.697 1.00 89.00 85 LYS A C 1
ATOM 710 O O . LYS A 1 85 ? 1.683 -5.456 16.904 1.00 89.00 85 LYS A O 1
ATOM 715 N N . ARG A 1 86 ? 2.743 -3.772 17.966 1.00 93.69 86 ARG A N 1
ATOM 716 C CA . ARG A 1 86 ? 2.035 -2.672 17.301 1.00 93.69 86 ARG A CA 1
ATOM 717 C C . ARG A 1 86 ? 2.713 -2.324 15.984 1.00 93.69 86 ARG A C 1
ATOM 719 O O . ARG A 1 86 ? 3.935 -2.403 15.877 1.00 93.69 86 ARG A O 1
ATOM 726 N N . PHE A 1 87 ? 1.909 -1.892 15.027 1.00 96.75 87 PHE A N 1
ATOM 727 C CA . PHE A 1 87 ? 2.360 -1.302 13.774 1.00 96.75 87 PHE A CA 1
ATOM 728 C C . PHE A 1 87 ? 1.900 0.150 13.682 1.00 96.75 87 PHE A C 1
ATOM 730 O O . PHE A 1 87 ? 0.908 0.540 14.308 1.00 96.75 87 PHE A O 1
ATOM 737 N N . ALA A 1 88 ? 2.638 0.953 12.920 1.00 97.62 88 ALA A N 1
ATOM 738 C CA . ALA A 1 88 ? 2.291 2.349 12.712 1.00 97.62 88 ALA A CA 1
ATOM 739 C C . ALA A 1 88 ? 1.060 2.454 11.806 1.00 97.62 88 ALA A C 1
ATOM 741 O O . ALA A 1 88 ? 0.938 1.712 10.831 1.00 97.62 88 ALA A O 1
ATOM 742 N N . VAL A 1 89 ? 0.156 3.380 12.131 1.00 97.81 89 VAL A N 1
ATOM 743 C CA . VAL A 1 89 ? -1.072 3.644 11.372 1.00 97.81 89 VAL A CA 1
ATOM 744 C C . VAL A 1 89 ? -1.060 5.093 10.913 1.00 97.81 89 VAL A C 1
ATOM 746 O O . VAL A 1 89 ? -0.825 5.994 11.715 1.00 97.81 89 VAL A O 1
ATOM 749 N N . ALA A 1 90 ? -1.350 5.312 9.636 1.00 97.00 90 ALA A N 1
ATOM 750 C CA . ALA A 1 90 ? -1.534 6.632 9.052 1.00 97.00 90 ALA A CA 1
ATOM 751 C C . ALA A 1 90 ? -2.873 6.701 8.316 1.00 97.00 90 ALA A C 1
ATOM 753 O O . ALA A 1 90 ? -3.447 5.683 7.918 1.00 97.00 90 ALA A O 1
ATOM 754 N N . ARG A 1 91 ? -3.380 7.924 8.144 1.00 95.50 91 ARG A N 1
ATOM 755 C CA . ARG A 1 91 ? -4.617 8.195 7.410 1.00 95.50 91 ARG A CA 1
ATOM 756 C C . ARG A 1 91 ? -4.381 9.246 6.338 1.00 95.50 91 ARG A C 1
ATOM 758 O O . ARG A 1 91 ? -3.734 10.255 6.607 1.00 95.50 91 ARG A O 1
ATOM 765 N N . ILE A 1 92 ? -4.960 9.018 5.164 1.00 95.19 92 ILE A N 1
ATOM 766 C CA . ILE A 1 92 ? -5.063 10.000 4.081 1.00 95.19 92 ILE A CA 1
ATOM 767 C C . ILE A 1 92 ? -6.551 10.143 3.775 1.00 95.19 92 ILE A C 1
ATOM 769 O O . ILE A 1 92 ? -7.137 9.264 3.148 1.00 95.19 92 ILE A O 1
ATOM 773 N N . GLY A 1 93 ? -7.185 11.192 4.305 1.00 93.75 93 GLY A N 1
ATOM 774 C CA . GLY A 1 93 ? -8.647 11.301 4.309 1.00 93.75 93 GLY A CA 1
ATOM 775 C C . GLY A 1 93 ? -9.299 10.066 4.942 1.00 93.75 93 GLY A C 1
ATOM 776 O O . GLY A 1 93 ? -8.999 9.708 6.086 1.00 93.75 93 GLY A O 1
ATOM 777 N N . ASN A 1 94 ? -10.142 9.384 4.167 1.00 95.06 94 ASN A N 1
ATOM 778 C CA . ASN A 1 94 ? -10.833 8.155 4.552 1.00 95.06 94 ASN A CA 1
ATOM 779 C C . ASN A 1 94 ? -10.058 6.873 4.202 1.00 95.06 94 ASN A C 1
ATOM 781 O O . ASN A 1 94 ? -10.616 5.782 4.286 1.00 95.06 94 ASN A O 1
ATOM 785 N N . LEU A 1 95 ? -8.783 6.956 3.827 1.00 96.00 95 LEU A N 1
ATOM 786 C CA . LEU A 1 95 ? -7.937 5.796 3.540 1.00 96.00 95 LEU A CA 1
ATOM 787 C C . LEU A 1 95 ? -7.020 5.495 4.727 1.00 96.00 95 LEU A C 1
ATOM 789 O O . LEU A 1 95 ? -6.360 6.393 5.254 1.00 96.00 95 LEU A O 1
ATOM 793 N N . VAL A 1 96 ? -6.957 4.230 5.140 1.00 97.25 96 VAL A N 1
ATOM 794 C CA . VAL A 1 96 ? -6.113 3.768 6.247 1.00 97.25 96 VAL A CA 1
ATOM 795 C C . VAL A 1 96 ? -4.912 3.013 5.695 1.00 97.25 96 VAL A C 1
ATOM 797 O O . VAL A 1 96 ? -5.059 2.099 4.878 1.00 97.25 96 VAL A O 1
ATOM 800 N N . PHE A 1 97 ? -3.731 3.386 6.182 1.00 97.81 97 PHE A N 1
ATOM 801 C CA . PHE A 1 97 ? -2.451 2.794 5.823 1.00 97.81 97 PHE A CA 1
ATOM 802 C C . PHE A 1 97 ? -1.738 2.258 7.060 1.00 97.81 97 PHE A C 1
ATOM 804 O O . PHE A 1 97 ? -1.846 2.826 8.150 1.00 97.81 97 PHE A O 1
ATOM 811 N N . VAL A 1 98 ? -0.975 1.185 6.874 1.00 98.06 98 VAL A N 1
ATOM 812 C CA . VAL A 1 98 ? -0.125 0.589 7.907 1.00 98.06 98 VAL A CA 1
ATOM 813 C C . VAL A 1 98 ? 1.303 0.480 7.398 1.00 98.06 98 VAL A C 1
ATOM 815 O O . VAL A 1 98 ? 1.523 0.092 6.252 1.00 98.06 98 VAL A O 1
ATOM 818 N N . SER A 1 99 ? 2.273 0.777 8.261 1.00 97.38 99 SER A N 1
ATOM 819 C CA . SER A 1 99 ? 3.671 0.407 8.039 1.00 97.38 99 SER A CA 1
ATOM 820 C C . SER A 1 99 ? 4.090 -0.661 9.045 1.00 97.38 99 SER A C 1
ATOM 822 O O . SER A 1 99 ? 3.863 -0.530 10.251 1.00 97.38 99 SER A O 1
ATOM 824 N N . VAL A 1 100 ? 4.705 -1.729 8.530 1.00 95.75 100 VAL A N 1
ATOM 825 C CA . VAL A 1 100 ? 5.277 -2.825 9.330 1.00 95.75 100 VAL A CA 1
ATOM 826 C C . VAL A 1 100 ? 6.761 -2.610 9.651 1.00 95.75 100 VAL A C 1
ATOM 828 O O . VAL A 1 100 ? 7.378 -3.451 10.315 1.00 95.75 100 VAL A O 1
ATOM 831 N N . SER A 1 101 ? 7.337 -1.498 9.180 1.00 94.31 101 SER A N 1
ATOM 832 C CA . SER A 1 101 ? 8.686 -1.067 9.539 1.00 94.31 101 SER A CA 1
ATOM 833 C C . SER A 1 101 ? 8.763 -0.736 11.030 1.00 94.31 101 SER A C 1
ATOM 835 O O . SER A 1 101 ? 7.803 -0.244 11.622 1.00 94.31 101 SER A O 1
ATOM 837 N N . ALA A 1 102 ? 9.918 -1.007 11.642 1.00 91.25 102 ALA A N 1
ATOM 838 C CA . ALA A 1 102 ? 10.202 -0.559 13.005 1.00 91.25 102 ALA A CA 1
ATOM 839 C C . ALA A 1 102 ? 10.413 0.963 13.069 1.00 91.25 102 ALA A C 1
ATOM 841 O O . ALA A 1 102 ? 10.079 1.581 14.074 1.00 91.25 102 ALA A O 1
ATOM 842 N N . ASP A 1 103 ? 10.922 1.537 11.979 1.00 92.81 103 ASP A N 1
ATOM 843 C CA . ASP A 1 103 ? 11.113 2.969 11.779 1.00 92.81 103 ASP A CA 1
ATOM 844 C C . ASP A 1 103 ? 10.376 3.366 10.487 1.00 92.81 103 ASP A C 1
ATOM 846 O O . ASP A 1 103 ? 10.908 3.206 9.380 1.00 92.81 103 ASP A O 1
ATOM 850 N N . PRO A 1 104 ? 9.073 3.686 10.571 1.00 93.56 104 PRO A N 1
ATOM 851 C CA . PRO A 1 104 ? 8.279 4.025 9.401 1.00 93.56 104 PRO A CA 1
ATOM 852 C C . PRO A 1 104 ? 8.676 5.408 8.884 1.00 93.56 104 PRO A C 1
ATOM 854 O O . PRO A 1 104 ? 8.658 6.388 9.629 1.00 93.56 104 PRO A O 1
ATOM 857 N N . LEU A 1 105 ? 8.967 5.517 7.586 1.00 91.75 105 LEU A N 1
ATOM 858 C CA . LEU A 1 105 ? 9.235 6.824 6.987 1.00 91.75 105 LEU A CA 1
ATOM 859 C C . LEU A 1 105 ? 8.005 7.748 7.079 1.00 91.75 105 LEU A C 1
ATOM 861 O O . LEU A 1 105 ? 6.869 7.263 7.076 1.00 91.75 105 LEU A O 1
ATOM 865 N N . PRO A 1 106 ? 8.187 9.079 7.093 1.00 92.25 106 PRO A N 1
ATOM 866 C CA . PRO A 1 106 ? 7.075 10.012 6.958 1.00 92.25 106 PRO A CA 1
ATOM 867 C C . PRO A 1 106 ? 6.272 9.728 5.685 1.00 92.25 106 PRO A C 1
ATOM 869 O O . PRO A 1 106 ? 6.844 9.478 4.626 1.00 92.25 106 PRO A O 1
ATOM 872 N N . LEU A 1 107 ? 4.943 9.801 5.753 1.00 90.50 107 LEU A N 1
ATOM 873 C CA . LEU A 1 107 ? 4.070 9.461 4.622 1.00 90.50 107 LEU A CA 1
ATOM 874 C C . LEU A 1 107 ? 4.363 10.311 3.370 1.00 90.50 107 LEU A C 1
ATOM 876 O O . LEU A 1 107 ? 4.299 9.818 2.248 1.00 90.50 107 LEU A O 1
ATOM 880 N N . GLN A 1 108 ? 4.770 11.566 3.576 1.00 90.00 108 GLN A N 1
ATOM 881 C CA . GLN A 1 108 ? 5.150 12.534 2.541 1.00 90.00 108 GLN A CA 1
ATOM 882 C C . GLN A 1 108 ? 6.487 12.206 1.855 1.00 90.00 108 GLN A C 1
ATOM 884 O O . GLN A 1 108 ? 6.819 12.787 0.821 1.00 90.00 108 GLN A O 1
ATOM 889 N N . ALA A 1 109 ? 7.291 11.314 2.438 1.00 89.25 109 ALA A N 1
ATOM 890 C CA . ALA A 1 109 ? 8.491 10.801 1.786 1.00 89.25 109 ALA A CA 1
ATOM 891 C C . ALA A 1 109 ? 8.149 9.692 0.777 1.00 89.25 109 ALA A C 1
ATOM 893 O O . ALA A 1 109 ? 8.896 9.512 -0.182 1.00 89.25 109 ALA A O 1
ATOM 894 N N . GLN A 1 110 ? 7.016 9.001 0.959 1.00 90.62 110 GLN A N 1
ATOM 895 C CA . GLN A 1 110 ? 6.508 7.993 0.025 1.00 90.62 110 GLN A CA 1
ATOM 896 C C . GLN A 1 110 ? 5.601 8.592 -1.048 1.00 90.62 110 GLN A C 1
ATOM 898 O O . GLN A 1 110 ? 5.747 8.262 -2.219 1.00 90.62 110 GLN A O 1
ATOM 903 N N . VAL A 1 111 ? 4.652 9.437 -0.642 1.00 89.44 111 VAL A N 1
ATOM 904 C CA . VAL A 1 111 ? 3.611 9.991 -1.514 1.00 89.44 111 VAL A CA 1
ATOM 905 C C . VAL A 1 111 ? 3.811 11.497 -1.627 1.00 89.44 111 VAL A C 1
ATOM 907 O O . VAL A 1 111 ? 4.022 12.177 -0.621 1.00 89.44 111 VAL A O 1
ATOM 910 N N . SER A 1 112 ? 3.769 12.026 -2.849 1.00 90.69 112 SER A N 1
ATOM 911 C CA . SER A 1 112 ? 3.890 13.465 -3.102 1.00 90.69 112 SER A CA 1
ATOM 912 C C . SER A 1 112 ? 2.757 14.246 -2.412 1.00 90.69 112 SER A C 1
ATOM 914 O O . SER A 1 112 ? 1.669 13.721 -2.165 1.00 90.69 112 SER A O 1
ATOM 916 N N . LEU A 1 113 ? 2.983 15.527 -2.101 1.00 90.62 113 LEU A N 1
ATOM 917 C CA . LEU A 1 113 ? 1.932 16.372 -1.517 1.00 90.62 113 LEU A CA 1
ATOM 918 C C . LEU A 1 113 ? 0.694 16.503 -2.430 1.00 90.62 113 LEU A C 1
ATOM 920 O O . LEU A 1 113 ? -0.416 16.384 -1.905 1.00 90.62 113 LEU A O 1
ATOM 924 N N . PRO A 1 114 ? 0.831 16.684 -3.763 1.00 91.94 114 PRO A N 1
ATOM 925 C CA . PRO A 1 114 ? -0.322 16.700 -4.662 1.00 91.94 114 PRO A CA 1
ATOM 926 C C . PRO A 1 114 ? -1.101 15.380 -4.657 1.00 91.94 114 PRO A C 1
ATOM 928 O O . PRO A 1 114 ? -2.329 15.405 -4.556 1.00 91.94 114 PRO A O 1
ATOM 931 N N . ALA A 1 115 ? -0.418 14.230 -4.684 1.00 90.62 115 ALA A N 1
ATOM 932 C CA . ALA A 1 115 ? -1.079 12.929 -4.627 1.00 90.62 115 ALA A CA 1
ATOM 933 C C . ALA A 1 115 ? -1.766 12.686 -3.275 1.00 90.62 115 ALA A C 1
ATOM 935 O O . ALA A 1 115 ? -2.874 12.154 -3.243 1.00 90.62 115 ALA A O 1
ATOM 936 N N . LEU A 1 116 ? -1.173 13.120 -2.157 1.00 92.62 116 LEU A N 1
ATOM 937 C CA . LEU A 1 116 ? -1.823 13.066 -0.843 1.00 92.62 116 LEU A CA 1
ATOM 938 C C . LEU A 1 116 ? -3.128 13.869 -0.819 1.00 92.62 116 LEU A C 1
ATOM 940 O O . LEU A 1 116 ? -4.141 13.380 -0.317 1.00 92.62 116 LEU A O 1
ATOM 944 N N . ASP A 1 117 ? -3.120 15.080 -1.376 1.00 93.38 117 ASP A N 1
ATOM 945 C CA . ASP A 1 117 ? -4.312 15.926 -1.448 1.00 93.38 117 ASP A CA 1
ATOM 946 C C . ASP A 1 117 ? -5.371 15.343 -2.396 1.00 93.38 117 ASP A C 1
ATOM 948 O O . ASP A 1 117 ? -6.559 15.319 -2.071 1.00 93.38 117 ASP A O 1
ATOM 952 N N . MET A 1 118 ? -4.946 14.791 -3.536 1.00 92.94 118 MET A N 1
ATOM 953 C CA . MET A 1 118 ? -5.821 14.072 -4.463 1.00 92.94 118 MET A CA 1
ATOM 954 C C . MET A 1 118 ? -6.495 12.872 -3.788 1.00 92.94 118 MET A C 1
ATOM 956 O O . MET A 1 118 ? -7.719 12.760 -3.834 1.00 92.94 118 MET A O 1
ATOM 960 N N . LEU A 1 119 ? -5.721 12.006 -3.127 1.00 93.00 119 LEU A N 1
ATOM 961 C CA . LEU A 1 119 ? -6.229 10.834 -2.410 1.00 93.00 119 LEU A CA 1
ATOM 962 C C . LEU A 1 119 ? -7.205 11.235 -1.303 1.00 93.00 119 LEU A C 1
ATOM 964 O O . LEU A 1 119 ? -8.268 10.628 -1.171 1.00 93.00 119 LEU A O 1
ATOM 968 N N . ARG A 1 120 ? -6.870 12.279 -0.536 1.00 95.00 120 ARG A N 1
ATOM 969 C CA . ARG A 1 120 ? -7.741 12.813 0.511 1.00 95.00 120 ARG A CA 1
ATOM 970 C C . ARG A 1 120 ? -9.083 13.252 -0.078 1.00 95.00 120 ARG A C 1
ATOM 972 O O . ARG A 1 120 ? -10.104 12.705 0.331 1.00 95.00 120 ARG A O 1
ATOM 979 N N . ARG A 1 121 ? -9.075 14.150 -1.072 1.00 94.75 121 ARG A N 1
ATOM 980 C CA . ARG A 1 121 ? -10.298 14.658 -1.723 1.00 94.75 121 ARG A CA 1
ATOM 981 C C . ARG A 1 121 ? -11.135 13.546 -2.347 1.00 94.75 121 ARG A C 1
ATOM 983 O O . ARG A 1 121 ? -12.347 13.533 -2.175 1.00 94.75 121 ARG A O 1
ATOM 990 N N . ALA A 1 122 ? -10.499 12.607 -3.048 1.00 91.69 122 ALA A N 1
ATOM 991 C CA . ALA A 1 122 ? -11.199 11.481 -3.660 1.00 91.69 122 ALA A CA 1
ATOM 992 C C . ALA A 1 122 ? -11.890 10.612 -2.598 1.00 91.69 122 ALA A C 1
ATOM 994 O O . ALA A 1 122 ? -13.048 10.242 -2.752 1.00 91.69 122 ALA A O 1
ATOM 995 N N . SER A 1 123 ? -11.203 10.339 -1.486 1.00 93.44 123 SER A N 1
ATOM 996 C CA . SER A 1 123 ? -11.737 9.500 -0.410 1.00 93.44 123 SER A CA 1
ATOM 997 C C . SER A 1 123 ? -12.876 10.145 0.389 1.00 93.44 123 SER A C 1
ATOM 999 O O . SER A 1 123 ? -13.677 9.438 0.996 1.00 93.44 123 SER A O 1
ATOM 1001 N N . GLU A 1 124 ? -12.961 11.477 0.409 1.00 91.44 124 GLU A N 1
ATOM 1002 C CA . GLU A 1 124 ? -14.040 12.227 1.072 1.00 91.44 124 GLU A CA 1
ATOM 1003 C C . GLU A 1 124 ? -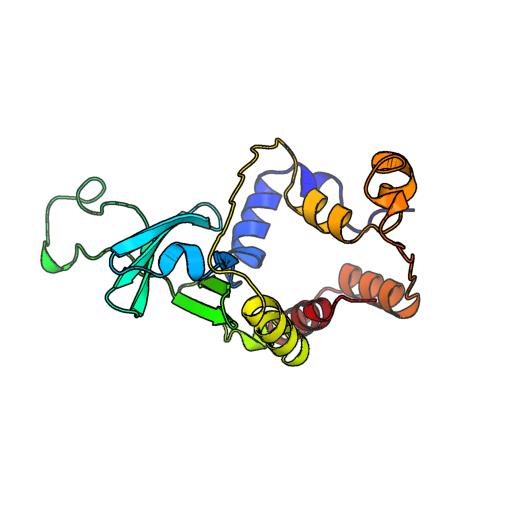15.375 12.115 0.321 1.00 91.44 124 GLU A C 1
ATOM 1005 O O . GLU A 1 124 ? -16.425 12.330 0.916 1.00 91.44 124 GLU A O 1
ATOM 1010 N N . GLN A 1 125 ? -15.346 11.729 -0.958 1.00 89.81 125 GLN A N 1
ATOM 1011 C CA . GLN A 1 125 ? -16.541 11.497 -1.777 1.00 89.81 125 GLN A CA 1
ATOM 1012 C C . GLN A 1 125 ? -17.105 10.078 -1.628 1.00 89.81 125 GLN A C 1
ATOM 1014 O O . GLN A 1 125 ? -18.108 9.748 -2.258 1.00 89.81 125 GLN A O 1
ATOM 1019 N N . PHE A 1 126 ? -16.446 9.212 -0.854 1.00 88.62 126 PHE A N 1
ATOM 1020 C CA . PHE A 1 126 ? -16.905 7.842 -0.667 1.00 88.62 126 PHE A CA 1
ATOM 1021 C C . PHE A 1 126 ? -18.174 7.811 0.183 1.00 88.62 126 PHE A C 1
ATOM 1023 O O . PHE A 1 126 ? -18.259 8.486 1.210 1.00 88.62 126 PHE A O 1
ATOM 1030 N N . ASP A 1 127 ? -19.129 6.979 -0.227 1.00 84.88 127 ASP A N 1
ATOM 1031 C CA . ASP A 1 127 ? -20.309 6.691 0.580 1.00 84.88 127 ASP A CA 1
ATOM 1032 C C . ASP A 1 127 ? -19.928 5.895 1.845 1.00 84.88 127 ASP A C 1
ATOM 1034 O O . ASP A 1 127 ? -18.840 5.320 1.968 1.00 84.88 127 ASP A O 1
ATOM 1038 N N . SER A 1 128 ? -20.846 5.868 2.803 1.00 84.19 128 SER A N 1
ATOM 1039 C CA . SER A 1 128 ? -20.789 5.011 3.981 1.00 84.19 128 SER A CA 1
ATOM 1040 C C . SER A 1 128 ? -20.814 3.515 3.651 1.00 84.19 128 SER A C 1
ATOM 1042 O O . SER A 1 128 ? -20.189 2.732 4.376 1.00 84.19 128 SER A O 1
ATOM 1044 N N . ASP A 1 129 ? -21.476 3.125 2.559 1.00 86.31 129 ASP A N 1
ATOM 1045 C CA . ASP A 1 129 ? -21.575 1.733 2.135 1.00 86.31 129 ASP A CA 1
ATOM 1046 C C . ASP A 1 129 ? -20.341 1.290 1.340 1.00 86.31 129 ASP A C 1
ATOM 1048 O O . ASP A 1 129 ? -19.970 1.864 0.315 1.00 86.31 129 ASP A O 1
ATOM 1052 N N . VAL A 1 130 ? -19.696 0.217 1.808 1.00 86.00 130 VAL A N 1
ATOM 1053 C CA . VAL A 1 130 ? -18.501 -0.352 1.173 1.00 86.00 130 VAL A CA 1
ATOM 1054 C C . VAL A 1 130 ? -18.726 -1.820 0.852 1.00 86.00 130 VAL A C 1
ATOM 1056 O O . VAL A 1 130 ? -18.904 -2.644 1.749 1.00 86.00 130 VAL A O 1
ATOM 1059 N N . LEU A 1 131 ? -18.612 -2.162 -0.430 1.00 89.12 131 LEU A N 1
ATOM 1060 C CA . LEU A 1 131 ? -18.502 -3.542 -0.886 1.00 89.12 131 LEU A CA 1
ATOM 1061 C C . LEU A 1 131 ? -17.025 -3.905 -1.068 1.00 89.12 131 LEU A C 1
ATOM 1063 O O . LEU A 1 131 ? -16.285 -3.222 -1.774 1.00 89.12 131 LEU A O 1
ATOM 1067 N N . VAL A 1 132 ? -16.594 -4.992 -0.428 1.00 88.00 132 VAL A N 1
ATOM 1068 C CA . VAL A 1 132 ? -15.234 -5.528 -0.561 1.00 88.00 132 VAL A CA 1
ATOM 1069 C C . VAL A 1 132 ? -15.316 -6.922 -1.157 1.00 88.00 132 VAL A C 1
ATOM 1071 O O . VAL A 1 132 ? -15.954 -7.801 -0.585 1.00 88.00 132 VAL A O 1
ATOM 1074 N N . ALA A 1 133 ? -14.621 -7.130 -2.271 1.00 91.06 133 ALA A N 1
ATOM 1075 C CA . ALA A 1 133 ? -14.392 -8.447 -2.848 1.00 91.06 133 ALA A CA 1
ATOM 1076 C C . ALA A 1 133 ? -12.897 -8.779 -2.777 1.00 91.06 133 ALA A C 1
ATOM 1078 O O . ALA A 1 133 ? -12.045 -7.907 -2.946 1.00 91.06 133 ALA A O 1
ATOM 1079 N N . THR A 1 134 ? -12.569 -10.037 -2.496 1.00 89.38 134 THR A N 1
ATOM 1080 C CA . THR A 1 134 ? -11.192 -10.543 -2.487 1.00 89.38 134 THR A CA 1
ATOM 1081 C C . THR A 1 134 ? -11.112 -11.717 -3.443 1.00 89.38 134 THR A C 1
ATOM 1083 O O . THR A 1 134 ? -11.928 -12.631 -3.366 1.00 89.38 134 THR A O 1
ATOM 1086 N N . PHE A 1 135 ? -10.134 -11.668 -4.341 1.00 90.00 135 PHE A N 1
ATOM 1087 C CA . PHE A 1 135 ? -9.878 -12.707 -5.326 1.00 90.00 135 PHE A CA 1
ATOM 1088 C C . PHE A 1 135 ? -8.474 -13.245 -5.095 1.00 90.00 135 PHE A C 1
ATOM 1090 O O . PHE A 1 135 ? -7.522 -12.471 -4.990 1.00 90.00 135 PHE A O 1
ATOM 1097 N N . GLU A 1 136 ? -8.356 -14.564 -5.014 1.00 90.88 136 GLU A N 1
ATOM 1098 C CA . GLU A 1 136 ? -7.061 -15.229 -5.006 1.00 90.88 136 GLU A CA 1
ATOM 1099 C C . GLU A 1 136 ? -6.657 -15.520 -6.445 1.00 90.88 136 GLU A C 1
ATOM 1101 O O . GLU A 1 136 ? -7.439 -16.057 -7.232 1.00 90.88 136 GLU A O 1
ATOM 1106 N N . ALA A 1 137 ? -5.436 -15.134 -6.798 1.00 89.50 137 ALA A N 1
ATOM 1107 C CA . ALA A 1 137 ? -4.914 -15.332 -8.133 1.00 89.50 137 ALA A CA 1
ATOM 1108 C C . ALA A 1 137 ? -3.447 -15.748 -8.077 1.00 89.50 137 ALA A C 1
ATOM 1110 O O . ALA A 1 137 ? -2.679 -15.272 -7.241 1.00 89.50 137 ALA A O 1
ATOM 1111 N N . ASN A 1 138 ? -3.068 -16.644 -8.986 1.00 93.88 138 ASN A N 1
ATOM 1112 C CA . ASN A 1 138 ? -1.721 -17.190 -9.065 1.00 93.88 138 ASN A CA 1
ATOM 1113 C C . ASN A 1 138 ? -0.888 -16.427 -10.103 1.00 93.88 138 ASN A C 1
ATOM 1115 O O . ASN A 1 138 ? -0.596 -16.935 -11.184 1.00 93.88 138 ASN A O 1
ATOM 1119 N N . PHE A 1 139 ? -0.566 -15.173 -9.796 1.00 93.25 139 PHE A N 1
ATOM 1120 C CA . PHE A 1 139 ? 0.324 -14.349 -10.608 1.00 93.25 139 PHE A CA 1
ATOM 1121 C C . PHE A 1 139 ? 1.159 -13.413 -9.729 1.00 93.25 139 PHE A C 1
ATOM 1123 O O . PHE A 1 139 ? 0.815 -13.133 -8.580 1.00 93.25 139 PHE A O 1
ATOM 1130 N N . ASN A 1 140 ? 2.262 -12.897 -10.273 1.00 95.12 140 ASN A N 1
ATOM 1131 C CA . ASN A 1 140 ? 3.113 -11.952 -9.554 1.00 95.12 140 ASN A CA 1
ATOM 1132 C C . ASN A 1 140 ? 2.417 -10.593 -9.372 1.00 95.12 140 ASN A C 1
ATOM 1134 O O . ASN A 1 140 ? 1.862 -10.047 -10.325 1.00 95.12 140 ASN A O 1
ATOM 1138 N N . TRP A 1 141 ? 2.519 -10.003 -8.178 1.00 92.19 141 TRP A N 1
ATOM 1139 C CA . TRP A 1 141 ? 1.901 -8.716 -7.833 1.00 92.19 141 TRP A CA 1
ATOM 1140 C C . TRP A 1 141 ? 2.239 -7.577 -8.813 1.00 92.19 141 TRP A C 1
ATOM 1142 O O . TRP A 1 141 ? 1.404 -6.702 -9.045 1.00 92.19 141 TRP A O 1
ATOM 1152 N N . LYS A 1 142 ? 3.434 -7.607 -9.422 1.00 92.62 142 LYS A N 1
ATOM 1153 C CA . LYS A 1 142 ? 3.876 -6.610 -10.406 1.00 92.62 142 LYS A CA 1
ATOM 1154 C C . LYS A 1 142 ? 2.978 -6.569 -11.640 1.00 92.62 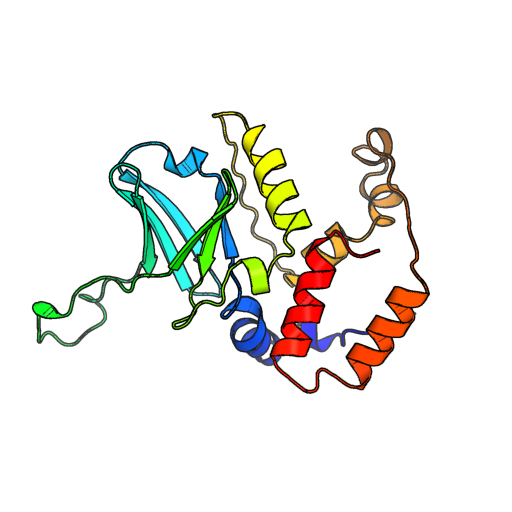142 LYS A C 1
ATOM 1156 O O . LYS A 1 142 ? 2.681 -5.482 -12.120 1.00 92.62 142 LYS A O 1
ATOM 1161 N N . LEU A 1 143 ? 2.463 -7.718 -12.087 1.00 92.06 143 LEU A N 1
ATOM 1162 C CA . LEU A 1 143 ? 1.593 -7.798 -13.265 1.00 92.06 143 LEU A CA 1
ATOM 1163 C C . LEU A 1 143 ? 0.286 -7.023 -13.070 1.00 92.06 143 LEU A C 1
ATOM 1165 O O . LEU A 1 143 ? -0.192 -6.396 -14.008 1.00 92.06 143 LEU A O 1
ATOM 1169 N N . ALA A 1 144 ? -0.271 -7.008 -11.854 1.00 89.06 144 ALA A N 1
ATOM 1170 C CA . ALA A 1 144 ? -1.456 -6.203 -11.555 1.00 89.06 144 ALA A CA 1
ATOM 1171 C C . ALA A 1 144 ? -1.162 -4.697 -11.648 1.00 89.06 144 ALA A C 1
ATOM 1173 O O . ALA A 1 144 ? -1.965 -3.943 -12.193 1.00 89.06 144 ALA A O 1
ATOM 1174 N N . TYR A 1 145 ? -0.002 -4.261 -11.151 1.00 86.56 145 TYR A N 1
ATOM 1175 C CA . TYR A 1 145 ? 0.417 -2.860 -11.233 1.00 86.56 145 TYR A CA 1
ATOM 1176 C C . TYR A 1 145 ? 0.736 -2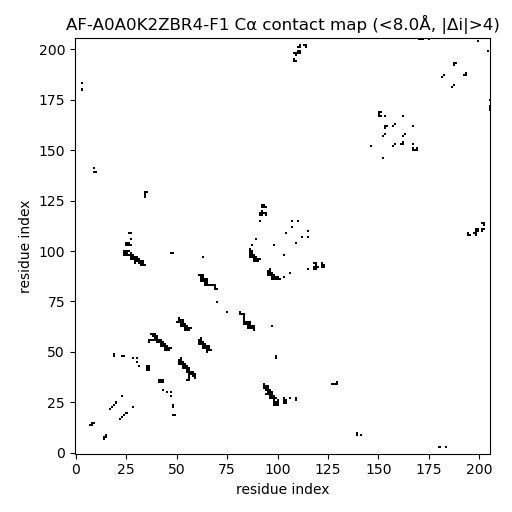.425 -12.665 1.00 86.56 145 TYR A C 1
ATOM 1178 O O . TYR A 1 145 ? 0.318 -1.347 -13.079 1.00 86.56 145 TYR A O 1
ATOM 1186 N N . GLU A 1 146 ? 1.449 -3.256 -13.423 1.00 87.38 146 GLU A N 1
ATOM 1187 C CA . GLU A 1 146 ? 1.751 -3.005 -14.834 1.00 87.38 146 GLU A CA 1
ATOM 1188 C C . GLU A 1 146 ? 0.466 -2.949 -15.663 1.00 87.38 146 GLU A C 1
ATOM 1190 O O . GLU A 1 146 ? 0.280 -2.016 -16.440 1.00 87.38 146 GLU A O 1
ATOM 1195 N N . ASN A 1 147 ? -0.469 -3.879 -15.436 1.00 87.31 147 ASN A N 1
ATOM 1196 C CA . ASN A 1 147 ? -1.751 -3.897 -16.133 1.00 87.31 147 ASN A CA 1
ATOM 1197 C C . ASN A 1 147 ? -2.617 -2.670 -15.810 1.00 87.31 147 ASN A C 1
ATOM 1199 O O . ASN A 1 147 ? -3.217 -2.104 -16.720 1.00 87.31 147 ASN A O 1
ATOM 1203 N N . LEU A 1 148 ? -2.634 -2.204 -14.555 1.00 83.25 148 LEU A N 1
ATOM 1204 C CA . LEU A 1 148 ? -3.357 -0.984 -14.173 1.00 83.25 148 LEU A CA 1
ATOM 1205 C C . LEU A 1 148 ? -2.819 0.266 -14.889 1.00 83.25 148 LEU A C 1
ATOM 1207 O O . LEU A 1 148 ? -3.568 1.215 -15.114 1.00 83.25 148 LEU A O 1
ATOM 1211 N N . ARG A 1 149 ? -1.531 0.266 -15.253 1.00 79.88 149 ARG A N 1
ATOM 1212 C CA . ARG A 1 149 ? -0.874 1.357 -15.988 1.00 79.88 149 ARG A CA 1
ATOM 1213 C C . ARG A 1 149 ? -0.866 1.157 -17.503 1.00 79.88 149 ARG A C 1
ATOM 1215 O O . ARG A 1 149 ? -0.406 2.038 -18.223 1.00 79.88 149 ARG A O 1
ATOM 1222 N N . ASP A 1 150 ? -1.388 0.040 -17.997 1.00 84.19 150 ASP A N 1
ATOM 1223 C CA . ASP A 1 150 ? -1.470 -0.236 -19.424 1.00 84.19 150 ASP A CA 1
ATOM 1224 C C . ASP A 1 150 ? -2.799 0.259 -20.011 1.00 84.19 150 ASP A C 1
ATOM 1226 O O . ASP A 1 150 ? -3.839 -0.391 -19.901 1.00 84.19 150 ASP A O 1
ATOM 1230 N N . ALA A 1 151 ? -2.761 1.398 -20.703 1.00 82.94 151 ALA A N 1
ATOM 1231 C CA . ALA A 1 151 ? -3.920 1.947 -21.405 1.00 82.94 151 ALA A CA 1
ATOM 1232 C C . ALA A 1 151 ? -4.282 1.198 -22.708 1.00 82.94 151 ALA A C 1
ATOM 1234 O O . ALA A 1 151 ? -5.320 1.490 -23.311 1.00 82.94 151 ALA A O 1
ATOM 1235 N N . LEU A 1 152 ? -3.459 0.247 -23.173 1.00 84.69 152 LEU A N 1
ATOM 1236 C CA . LEU A 1 152 ? -3.700 -0.493 -24.414 1.00 84.69 152 LEU A CA 1
ATOM 1237 C C . LEU A 1 152 ? -4.669 -1.659 -24.207 1.00 84.69 152 LEU A C 1
ATOM 1239 O O . LEU A 1 152 ? -5.595 -1.821 -25.011 1.00 84.69 152 LEU A O 1
ATOM 1243 N N . HIS A 1 153 ? -4.504 -2.453 -23.141 1.00 87.81 153 HIS A N 1
ATOM 1244 C CA . HIS A 1 153 ? -5.297 -3.671 -22.952 1.00 87.81 153 HIS A CA 1
ATOM 1245 C C . HIS A 1 153 ? -6.825 -3.475 -22.937 1.00 87.81 153 HIS A C 1
ATOM 1247 O O . HIS A 1 153 ? -7.506 -4.372 -23.451 1.00 87.81 153 HIS A O 1
ATOM 1253 N N . PRO A 1 154 ? -7.425 -2.364 -22.441 1.00 88.19 154 PRO A N 1
ATOM 1254 C CA . PRO A 1 154 ? -8.880 -2.249 -22.393 1.00 88.19 154 PRO A CA 1
ATOM 1255 C C . PRO A 1 154 ? -9.511 -2.341 -23.782 1.00 88.19 154 PRO A C 1
ATOM 1257 O O . PRO A 1 154 ? -10.570 -2.950 -23.931 1.00 88.19 154 PRO A O 1
ATOM 1260 N N . ARG A 1 155 ? -8.831 -1.830 -24.819 1.00 84.75 155 ARG A N 1
ATOM 1261 C CA . ARG A 1 155 ? -9.307 -1.877 -26.212 1.00 84.75 155 ARG A CA 1
ATOM 1262 C C . ARG A 1 155 ? -9.471 -3.301 -26.743 1.00 84.75 155 ARG A C 1
ATOM 1264 O O . ARG A 1 155 ? -10.284 -3.509 -27.638 1.00 84.75 155 ARG A O 1
ATOM 1271 N N . PHE A 1 156 ? -8.729 -4.262 -26.195 1.00 88.44 156 PHE A N 1
ATOM 1272 C CA . PHE A 1 156 ? -8.719 -5.651 -26.652 1.00 88.44 156 PHE A CA 1
ATOM 1273 C C . PHE A 1 156 ? -9.446 -6.577 -25.671 1.00 88.44 156 PHE A C 1
ATOM 1275 O O . PHE A 1 156 ? -10.357 -7.301 -26.065 1.00 88.44 156 PHE A O 1
ATOM 1282 N N . VAL A 1 157 ? -9.100 -6.514 -24.383 1.00 89.81 157 VAL A N 1
ATOM 1283 C CA . VAL A 1 157 ? -9.612 -7.415 -23.336 1.00 89.81 157 VAL A CA 1
ATOM 1284 C C . VAL A 1 157 ? -10.983 -6.967 -22.818 1.00 89.81 157 VAL A C 1
ATOM 1286 O O . VAL A 1 157 ? -11.840 -7.795 -22.517 1.00 89.81 157 VAL A O 1
ATOM 1289 N N . HIS A 1 158 ? -11.240 -5.657 -22.789 1.00 89.06 158 HIS A N 1
ATOM 1290 C CA . HIS A 1 158 ? -12.508 -5.067 -22.342 1.00 89.06 158 HIS A CA 1
ATOM 1291 C C . HIS A 1 158 ? -13.302 -4.426 -23.488 1.00 89.06 158 HIS A C 1
ATOM 1293 O O . HIS A 1 158 ? -14.118 -3.528 -23.263 1.00 89.06 158 HIS A O 1
ATOM 1299 N N . ALA A 1 159 ? -13.115 -4.918 -24.719 1.00 87.12 159 ALA A N 1
ATOM 1300 C CA . ALA A 1 159 ? -13.723 -4.370 -25.936 1.00 87.12 159 ALA A CA 1
ATOM 1301 C C . ALA A 1 159 ? -15.263 -4.274 -25.875 1.00 87.12 159 ALA A C 1
ATOM 1303 O O . ALA A 1 159 ? -15.882 -3.421 -26.516 1.00 87.12 159 ALA A O 1
ATOM 1304 N N . ARG A 1 160 ? -15.901 -5.162 -25.101 1.00 89.06 160 ARG A N 1
ATOM 1305 C CA . ARG A 1 160 ? -17.360 -5.205 -24.918 1.00 89.06 160 ARG A CA 1
ATOM 1306 C C . ARG A 1 160 ? -17.850 -4.515 -23.642 1.00 89.06 160 ARG A C 1
ATOM 1308 O O . ARG A 1 160 ? -19.055 -4.337 -23.510 1.00 89.06 160 ARG A O 1
ATOM 1315 N N . THR A 1 161 ? -16.956 -4.135 -22.730 1.00 89.62 161 THR A N 1
ATOM 1316 C CA . THR A 1 161 ? -17.298 -3.561 -21.419 1.00 89.62 161 THR A CA 1
ATOM 1317 C C . THR A 1 161 ? -16.675 -2.172 -21.255 1.00 89.62 161 THR A C 1
ATOM 1319 O O . THR A 1 161 ? -17.190 -1.207 -21.822 1.00 89.62 161 THR A O 1
ATOM 1322 N N . LEU A 1 162 ? -15.561 -2.055 -20.528 1.00 83.69 162 LEU A N 1
ATOM 1323 C CA . LEU A 1 162 ? -14.961 -0.781 -20.117 1.00 83.69 162 LEU A CA 1
ATOM 1324 C C . LEU A 1 162 ? -14.571 0.112 -21.300 1.00 83.69 162 LEU A C 1
ATOM 1326 O O . LEU A 1 162 ? -14.768 1.324 -21.235 1.00 83.69 162 LEU A O 1
ATOM 1330 N N . ALA A 1 163 ? -14.090 -0.464 -22.407 1.00 81.38 163 ALA A N 1
ATOM 1331 C CA . ALA A 1 163 ? -13.642 0.310 -23.568 1.00 81.38 163 ALA A CA 1
ATOM 1332 C C . ALA A 1 163 ? -14.755 1.127 -24.245 1.00 81.38 163 ALA A C 1
ATOM 1334 O O . ALA A 1 163 ? -14.464 2.058 -24.992 1.00 81.38 163 ALA A O 1
ATOM 1335 N N . ARG A 1 164 ? -16.030 0.788 -24.004 1.00 83.00 164 ARG A N 1
ATOM 1336 C CA . ARG A 1 164 ? -17.177 1.546 -24.527 1.00 83.00 164 ARG A CA 1
ATOM 1337 C C . ARG A 1 164 ? -17.557 2.740 -23.654 1.00 83.00 164 ARG A C 1
ATOM 1339 O O . ARG A 1 164 ? -18.233 3.640 -24.136 1.00 83.00 164 ARG A O 1
ATOM 1346 N N . GLN A 1 165 ? -17.165 2.722 -22.382 1.00 83.38 165 GLN A N 1
ATOM 1347 C CA . GLN A 1 165 ? -17.594 3.697 -21.376 1.00 83.38 165 GLN A CA 1
ATOM 1348 C C . GLN A 1 165 ? -16.495 4.701 -21.029 1.00 83.38 165 GLN A C 1
ATOM 1350 O O . GLN A 1 165 ? -16.792 5.850 -20.715 1.00 83.38 165 GLN A O 1
ATOM 1355 N N . VAL A 1 166 ? -15.230 4.287 -21.109 1.00 79.88 166 VAL A N 1
ATOM 1356 C CA . VAL A 1 166 ? -14.080 5.101 -20.708 1.00 79.88 166 VAL A CA 1
ATOM 1357 C C . VAL A 1 166 ? -13.134 5.280 -21.890 1.00 79.88 166 VAL A C 1
ATOM 1359 O O . VAL A 1 166 ? -12.789 4.324 -22.586 1.00 79.88 166 VAL A O 1
ATOM 1362 N N . LYS A 1 167 ? -12.697 6.524 -22.120 1.00 76.12 167 LYS A N 1
ATOM 1363 C CA . LYS A 1 167 ? -11.655 6.835 -23.103 1.00 76.12 167 LYS A CA 1
ATOM 1364 C C . LYS A 1 167 ? -10.287 6.629 -22.465 1.00 76.12 167 LYS A C 1
ATOM 1366 O O . LYS A 1 167 ? -9.857 7.441 -21.654 1.00 76.12 167 LYS A O 1
ATOM 1371 N N . PHE A 1 168 ? -9.605 5.565 -22.865 1.00 76.50 168 PHE A N 1
ATOM 1372 C CA . PHE A 1 168 ? -8.223 5.311 -22.473 1.00 76.50 168 PHE A CA 1
ATOM 1373 C C . PHE A 1 168 ? -7.287 6.036 -23.442 1.00 76.50 168 PHE A C 1
ATOM 1375 O O . PHE A 1 168 ? -7.342 5.804 -24.652 1.00 76.50 168 PHE A O 1
ATOM 1382 N N . GLN A 1 169 ? -6.467 6.946 -22.920 1.00 71.38 169 GLN A N 1
ATOM 1383 C CA . GLN A 1 169 ? -5.434 7.629 -23.693 1.00 71.38 169 GLN A CA 1
ATOM 1384 C C . GLN A 1 169 ? -4.097 6.935 -23.467 1.00 71.38 169 GLN A C 1
ATOM 1386 O O . GLN A 1 169 ? -3.706 6.691 -22.331 1.00 71.38 169 GLN A O 1
ATOM 1391 N N . VAL A 1 170 ? -3.406 6.628 -24.561 1.00 69.19 170 VAL A N 1
ATOM 1392 C CA . VAL A 1 170 ? -2.012 6.193 -24.516 1.00 69.19 170 VAL A CA 1
ATOM 1393 C C . VAL A 1 170 ? -1.177 7.462 -24.549 1.00 69.19 170 VAL A C 1
ATOM 1395 O O . VAL A 1 170 ? -1.177 8.166 -25.559 1.00 69.19 170 VAL A O 1
ATOM 1398 N N . GLN A 1 171 ? -0.525 7.777 -23.438 1.00 67.00 171 GLN A N 1
ATOM 1399 C CA . GLN A 1 171 ? 0.496 8.815 -23.382 1.00 67.00 171 GLN A CA 1
ATOM 1400 C C . GLN A 1 171 ? 1.858 8.119 -23.384 1.00 67.00 171 GLN A C 1
ATOM 1402 O O . GLN A 1 171 ? 2.027 7.082 -22.747 1.00 67.00 171 GLN A O 1
ATOM 1407 N N . MET A 1 172 ? 2.785 8.622 -24.198 1.00 67.44 172 MET A N 1
ATOM 1408 C CA . MET A 1 172 ? 4.173 8.169 -24.214 1.00 67.44 172 MET A CA 1
ATOM 1409 C C . MET A 1 172 ? 5.040 9.374 -23.874 1.00 67.44 172 MET A C 1
ATOM 1411 O O . MET A 1 172 ? 5.059 10.349 -24.624 1.00 67.44 172 MET A O 1
ATOM 1415 N N . ASP A 1 173 ? 5.714 9.312 -22.730 1.00 76.56 173 ASP A N 1
ATOM 1416 C CA . ASP A 1 173 ? 6.707 10.296 -22.313 1.00 76.56 173 ASP A CA 1
ATOM 1417 C C . ASP A 1 173 ? 8.112 9.789 -22.654 1.00 76.56 173 ASP A C 1
ATOM 1419 O O . ASP A 1 173 ? 8.724 9.024 -21.904 1.00 76.56 173 ASP A O 1
ATOM 1423 N N . ASP A 1 174 ? 8.636 10.216 -23.803 1.00 79.88 174 ASP A N 1
ATOM 1424 C CA . ASP A 1 174 ? 9.977 9.835 -24.257 1.00 79.88 174 ASP A CA 1
ATOM 1425 C C . ASP A 1 174 ? 11.065 10.230 -23.244 1.00 79.88 174 ASP A C 1
ATOM 1427 O O . ASP A 1 174 ? 12.032 9.489 -23.042 1.00 79.88 174 ASP A O 1
ATOM 1431 N N . ALA A 1 175 ? 10.905 11.371 -22.563 1.00 81.19 175 ALA A N 1
ATOM 1432 C CA . ALA A 1 175 ? 11.852 11.815 -21.545 1.00 81.19 175 ALA A CA 1
ATOM 1433 C C . ALA A 1 175 ? 11.789 10.909 -20.307 1.00 81.19 175 ALA A C 1
ATOM 1435 O O . ALA A 1 175 ? 12.831 10.487 -19.795 1.00 81.19 175 ALA A O 1
ATOM 1436 N N . GLY A 1 176 ? 10.580 10.549 -19.872 1.00 77.56 176 GLY A N 1
ATOM 1437 C CA . GLY A 1 176 ? 10.334 9.589 -18.798 1.00 77.56 176 GLY A CA 1
ATOM 1438 C C . GLY A 1 176 ? 10.902 8.200 -19.095 1.00 77.56 176 GLY A C 1
ATOM 1439 O O . GLY A 1 176 ? 11.518 7.587 -18.217 1.00 77.56 176 GLY A O 1
ATOM 1440 N N . ILE A 1 177 ? 10.788 7.729 -20.341 1.00 78.81 177 ILE A N 1
ATOM 1441 C CA . ILE A 1 177 ? 11.371 6.459 -20.799 1.00 78.81 177 ILE A CA 1
ATOM 1442 C C . ILE A 1 177 ? 12.900 6.504 -20.702 1.00 78.81 177 ILE A C 1
ATOM 1444 O O . ILE A 1 177 ? 13.505 5.627 -20.080 1.00 78.81 177 ILE A O 1
ATOM 1448 N N . VAL A 1 178 ? 13.543 7.532 -21.268 1.00 84.25 178 VAL A N 1
ATOM 1449 C CA . VAL A 1 178 ? 15.009 7.692 -21.217 1.00 84.25 178 VAL A CA 1
ATOM 1450 C C . VAL A 1 178 ? 15.512 7.744 -19.77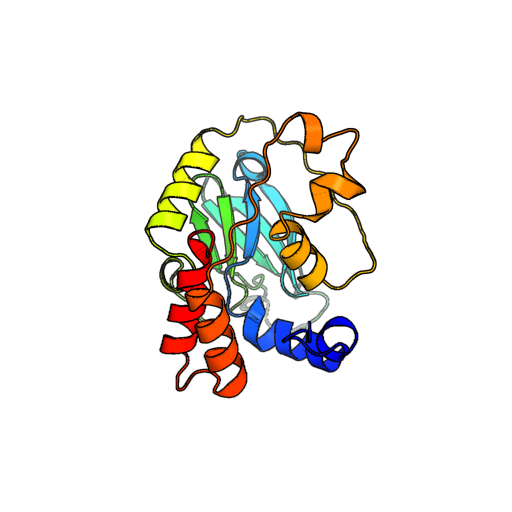4 1.00 84.25 178 VAL A C 1
ATOM 1452 O O . VAL A 1 178 ? 16.516 7.114 -19.432 1.00 84.25 178 VAL A O 1
ATOM 1455 N N . ASP A 1 179 ? 14.809 8.469 -18.913 1.00 82.75 179 ASP A N 1
ATOM 1456 C CA . ASP A 1 179 ? 15.160 8.587 -17.506 1.00 82.75 179 ASP A CA 1
ATOM 1457 C C . ASP A 1 179 ? 14.980 7.260 -16.746 1.00 82.75 179 ASP A C 1
ATOM 1459 O O . ASP A 1 179 ? 15.847 6.872 -15.961 1.00 82.75 179 ASP A O 1
ATOM 1463 N N . ALA A 1 180 ? 13.926 6.490 -17.039 1.00 80.81 180 ALA A N 1
ATOM 1464 C CA . ALA A 1 180 ? 13.741 5.143 -16.497 1.00 80.81 180 ALA A CA 1
ATOM 1465 C C . ALA A 1 180 ? 14.857 4.177 -16.932 1.00 80.81 180 ALA A C 1
ATOM 1467 O O . ALA A 1 180 ? 15.362 3.419 -16.101 1.00 80.81 180 ALA A O 1
ATOM 1468 N N . HIS A 1 181 ? 15.295 4.238 -18.195 1.00 84.00 181 HIS A N 1
ATOM 1469 C CA . HIS A 1 181 ? 16.437 3.459 -18.683 1.00 84.00 181 HIS A CA 1
ATOM 1470 C C . HIS A 1 181 ? 17.737 3.830 -17.960 1.00 84.00 181 HIS A C 1
ATOM 1472 O O . HIS A 1 181 ? 18.483 2.940 -17.545 1.00 84.00 181 HIS A O 1
ATOM 1478 N N . ARG A 1 182 ? 17.998 5.129 -17.763 1.00 85.44 182 ARG A N 1
ATOM 1479 C CA . ARG A 1 182 ? 19.169 5.609 -17.012 1.00 85.44 182 ARG A CA 1
ATOM 1480 C C . ARG A 1 182 ? 19.149 5.093 -15.578 1.00 85.44 182 ARG A C 1
ATOM 1482 O O . ARG A 1 182 ? 20.133 4.520 -15.118 1.00 85.44 182 ARG A O 1
ATOM 1489 N N . TYR A 1 183 ? 18.015 5.258 -14.905 1.00 84.19 183 TYR A N 1
ATOM 1490 C CA . TYR A 1 183 ? 17.815 4.806 -13.537 1.00 84.19 183 TYR A CA 1
ATOM 1491 C C . TYR A 1 183 ? 17.992 3.287 -13.399 1.00 84.19 183 TYR A C 1
ATOM 1493 O O . TYR A 1 183 ? 18.625 2.823 -12.457 1.00 84.19 183 TYR A O 1
ATOM 1501 N N . HIS A 1 184 ? 17.484 2.499 -14.349 1.00 83.50 184 HIS A N 1
ATOM 1502 C CA . HIS A 1 184 ? 17.668 1.049 -14.343 1.00 83.50 184 HIS A CA 1
ATOM 1503 C C . HIS A 1 184 ? 19.145 0.648 -14.491 1.00 83.50 184 HIS A C 1
ATOM 1505 O O . HIS A 1 184 ? 19.604 -0.263 -13.809 1.00 83.50 184 HIS A O 1
ATOM 1511 N N . ALA A 1 185 ? 19.896 1.345 -15.349 1.00 84.75 185 ALA A N 1
ATOM 1512 C CA . ALA A 1 185 ? 21.307 1.053 -15.587 1.00 84.75 185 ALA A CA 1
ATOM 1513 C C . ALA A 1 185 ? 22.226 1.485 -14.430 1.00 84.75 185 ALA A C 1
ATOM 1515 O O . ALA A 1 185 ? 23.222 0.820 -14.157 1.00 84.75 185 ALA A O 1
ATOM 1516 N N . GLN A 1 186 ? 21.921 2.609 -13.777 1.00 86.50 186 GLN A N 1
ATOM 1517 C CA . GLN A 1 186 ? 22.811 3.251 -12.799 1.00 86.50 186 GLN A CA 1
ATOM 1518 C C . GLN A 1 186 ? 22.365 3.047 -11.344 1.00 86.50 186 GLN A C 1
ATOM 1520 O O . GLN A 1 186 ? 23.179 3.167 -10.429 1.00 86.50 186 GLN A O 1
ATOM 1525 N N . GLY A 1 187 ? 21.094 2.709 -11.113 1.00 83.81 187 GLY A N 1
ATOM 1526 C CA . GLY A 1 187 ? 20.502 2.648 -9.781 1.00 83.81 187 GLY A CA 1
ATOM 1527 C C . GLY A 1 187 ? 20.349 4.030 -9.139 1.00 83.81 187 GLY A C 1
ATOM 1528 O O . GLY A 1 187 ? 20.283 5.051 -9.817 1.00 83.81 187 GLY A O 1
ATOM 1529 N N . SER A 1 188 ? 20.266 4.060 -7.808 1.00 85.69 188 SER A N 1
ATOM 1530 C CA . SER A 1 188 ? 20.307 5.294 -7.008 1.00 85.69 188 SER A CA 1
ATOM 1531 C C . SER A 1 188 ? 21.612 5.360 -6.228 1.00 85.69 188 SER A C 1
ATOM 1533 O O . SER A 1 188 ? 22.028 4.351 -5.656 1.00 85.69 188 SER A O 1
ATOM 1535 N N . ALA A 1 189 ? 22.214 6.544 -6.125 1.00 85.06 189 ALA A N 1
ATOM 1536 C CA . ALA A 1 189 ? 23.411 6.760 -5.317 1.00 85.06 189 ALA A CA 1
ATOM 1537 C C . ALA A 1 189 ? 23.099 6.804 -3.810 1.00 85.06 189 ALA A C 1
ATOM 1539 O O . ALA A 1 189 ? 23.980 6.586 -2.980 1.00 85.06 189 ALA A O 1
ATOM 1540 N N . SER A 1 190 ? 21.844 7.077 -3.435 1.00 85.94 190 SER A N 1
ATOM 1541 C CA . SER A 1 190 ? 21.405 7.106 -2.037 1.00 85.94 190 SER A CA 1
ATOM 1542 C C . SER A 1 190 ? 19.951 6.665 -1.855 1.00 85.94 190 SER A C 1
ATOM 1544 O O . SER A 1 190 ? 19.139 6.705 -2.780 1.00 85.94 190 SER A O 1
ATOM 1546 N N . GLN A 1 191 ? 19.589 6.307 -0.620 1.00 80.94 191 GLN A N 1
ATOM 1547 C CA . GLN A 1 191 ? 18.198 6.024 -0.255 1.00 80.94 191 GLN A CA 1
ATOM 1548 C C . GLN A 1 191 ? 17.289 7.250 -0.442 1.00 80.94 191 GLN A C 1
ATOM 1550 O O . GLN A 1 191 ? 16.131 7.106 -0.824 1.00 80.94 191 GLN A O 1
ATOM 1555 N N . ALA A 1 192 ? 17.804 8.458 -0.194 1.00 83.69 192 ALA A N 1
ATOM 1556 C CA . ALA A 1 192 ? 17.042 9.693 -0.363 1.00 83.69 192 ALA A CA 1
ATOM 1557 C C . ALA A 1 192 ? 16.669 9.935 -1.833 1.00 83.69 192 ALA A C 1
ATOM 1559 O O . ALA A 1 192 ? 15.526 10.278 -2.131 1.00 83.69 192 ALA A O 1
ATOM 1560 N N . GLU A 1 193 ? 17.610 9.696 -2.747 1.00 85.38 193 GLU A N 1
ATOM 1561 C CA . GLU A 1 193 ? 17.380 9.765 -4.191 1.00 85.38 193 GLU A CA 1
ATOM 1562 C C . GLU A 1 193 ? 16.375 8.701 -4.645 1.00 85.38 193 GLU A C 1
ATOM 1564 O O . GLU A 1 193 ? 15.417 9.011 -5.355 1.00 85.38 193 GLU A O 1
ATOM 1569 N N . HIS A 1 194 ? 16.526 7.468 -4.151 1.00 85.50 194 HIS A N 1
ATOM 1570 C CA . HIS A 1 194 ? 15.586 6.385 -4.426 1.00 85.50 194 HIS A CA 1
ATOM 1571 C C . HIS A 1 194 ? 14.152 6.742 -3.999 1.00 85.50 194 HIS A C 1
ATOM 1573 O O . HIS A 1 194 ? 13.203 6.584 -4.766 1.00 85.50 194 HIS A O 1
ATOM 1579 N N . LEU A 1 195 ? 13.983 7.281 -2.787 1.00 84.06 195 LEU A N 1
ATOM 1580 C CA . LEU A 1 195 ? 12.682 7.718 -2.276 1.00 84.06 195 LEU A CA 1
ATOM 1581 C C . LEU A 1 195 ? 12.129 8.921 -3.046 1.00 84.06 195 LEU A C 1
ATOM 1583 O O . LEU A 1 195 ? 10.927 8.988 -3.287 1.00 84.06 195 LEU A O 1
ATOM 1587 N N . ALA A 1 196 ? 12.975 9.869 -3.459 1.00 85.88 196 ALA A N 1
ATOM 1588 C CA . ALA A 1 196 ? 12.552 10.974 -4.318 1.00 85.88 196 ALA A CA 1
ATOM 1589 C C . ALA A 1 196 ? 12.001 10.456 -5.655 1.00 85.88 196 ALA A C 1
ATOM 1591 O O . ALA A 1 196 ? 10.939 10.908 -6.087 1.00 85.88 196 ALA A O 1
ATOM 1592 N N . ARG A 1 197 ? 12.657 9.448 -6.245 1.00 84.25 197 ARG A N 1
ATOM 1593 C CA . ARG A 1 197 ? 12.178 8.780 -7.457 1.00 84.25 197 ARG A CA 1
ATOM 1594 C C . ARG A 1 197 ? 10.857 8.049 -7.233 1.00 84.25 197 ARG A C 1
ATOM 1596 O O . ARG A 1 197 ? 9.935 8.218 -8.018 1.00 84.25 197 ARG A O 1
ATOM 1603 N N . LEU A 1 198 ? 10.724 7.264 -6.164 1.00 82.56 198 LEU A N 1
ATOM 1604 C CA . LEU A 1 198 ? 9.457 6.587 -5.851 1.00 82.56 198 LEU A CA 1
ATOM 1605 C C . LEU A 1 198 ? 8.310 7.587 -5.666 1.00 82.56 198 LEU A C 1
ATOM 1607 O O . LEU A 1 198 ? 7.212 7.389 -6.184 1.00 82.56 198 LEU A O 1
ATOM 1611 N N . ARG A 1 199 ? 8.581 8.695 -4.977 1.00 85.25 199 ARG A N 1
ATOM 1612 C CA . ARG A 1 199 ? 7.601 9.752 -4.739 1.00 85.25 199 ARG A CA 1
ATOM 1613 C C . ARG A 1 199 ? 7.136 10.414 -6.031 1.00 85.25 199 ARG A C 1
ATOM 1615 O O . ARG A 1 199 ? 5.942 10.656 -6.160 1.00 85.25 199 ARG A O 1
ATOM 1622 N N . SER A 1 200 ? 8.030 10.652 -6.996 1.00 81.12 200 SER A N 1
ATOM 1623 C CA . SER A 1 200 ? 7.651 11.245 -8.288 1.00 81.12 200 SER A CA 1
ATOM 1624 C C . SER A 1 200 ? 6.721 10.346 -9.108 1.00 81.12 200 SER A C 1
ATOM 1626 O O . SER A 1 200 ? 5.978 10.835 -9.949 1.00 81.12 200 SER A O 1
ATOM 1628 N N . LEU A 1 201 ? 6.714 9.032 -8.854 1.00 77.31 201 LEU A N 1
ATOM 1629 C CA . LEU A 1 201 ? 5.783 8.099 -9.500 1.00 77.31 201 LEU A CA 1
ATOM 1630 C C . LEU A 1 201 ? 4.357 8.177 -8.926 1.00 77.31 201 LEU A C 1
ATOM 1632 O O . LEU A 1 201 ? 3.442 7.602 -9.513 1.00 77.31 201 LEU A O 1
ATOM 1636 N N . SER A 1 202 ? 4.154 8.874 -7.801 1.00 74.44 202 SER A N 1
ATOM 1637 C CA . SER A 1 202 ? 2.848 8.983 -7.133 1.00 74.44 202 SER A CA 1
ATOM 1638 C C . SER A 1 202 ? 1.860 9.891 -7.864 1.00 74.44 202 SER A C 1
ATOM 1640 O O . SER A 1 202 ? 0.655 9.712 -7.713 1.00 74.44 202 SER A O 1
ATOM 1642 N N . ASP A 1 203 ? 2.345 10.834 -8.672 1.00 66.69 203 ASP A N 1
ATOM 1643 C CA . ASP A 1 203 ? 1.513 11.811 -9.391 1.00 66.69 203 ASP A CA 1
ATOM 1644 C C . ASP A 1 203 ? 0.929 11.255 -10.704 1.00 66.69 203 ASP A C 1
ATOM 1646 O O . ASP A 1 203 ? 0.545 12.009 -11.592 1.00 66.69 203 ASP A O 1
ATOM 1650 N N . GLY A 1 204 ? 0.854 9.924 -10.829 1.00 58.03 204 GLY A N 1
ATOM 1651 C CA . GLY A 1 204 ? 0.339 9.255 -12.022 1.00 58.03 204 GLY A CA 1
ATOM 1652 C C . GLY A 1 204 ? 1.308 9.330 -13.195 1.00 58.03 204 GLY A C 1
ATOM 1653 O O . GLY A 1 204 ? 0.854 9.595 -14.298 1.00 58.03 204 GLY A O 1
ATOM 1654 N N . GLY A 1 205 ? 2.608 9.117 -12.917 1.00 49.38 205 GLY A N 1
ATOM 1655 C CA . GLY A 1 205 ? 3.739 9.325 -13.833 1.00 49.38 205 GLY A CA 1
ATOM 1656 C C . GLY A 1 2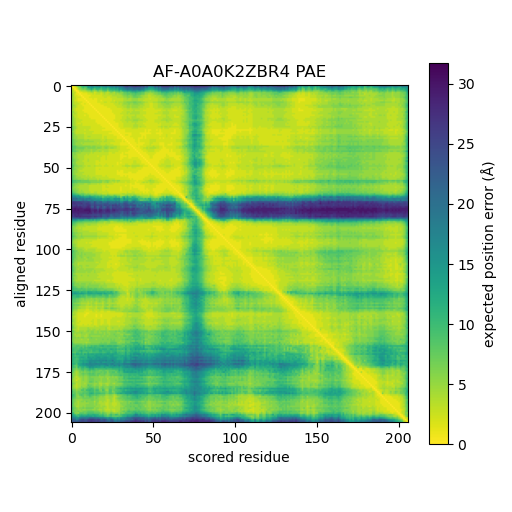05 ? 3.408 9.124 -15.312 1.00 49.38 205 GLY A C 1
ATOM 1657 O O . GLY A 1 205 ? 2.772 8.122 -15.645 1.00 49.38 205 GLY A O 1
ATOM 1658 N N . ALA A 1 206 ? 3.847 10.097 -16.115 1.00 37.56 206 ALA A N 1
ATOM 1659 C CA . ALA A 1 206 ? 3.557 10.255 -17.537 1.00 37.56 206 ALA A CA 1
ATOM 1660 C C . ALA A 1 206 ? 3.788 8.993 -18.384 1.00 37.56 206 ALA A C 1
ATOM 1662 O O . ALA A 1 206 ? 4.642 8.155 -18.001 1.00 37.56 206 ALA A O 1
#

Foldseek 3Di:
DDDLDDPCCWPPPVNLLCCLVPPQQLDWDWFDFLLQAVDAQRWDWDQGSNFIKIWHHHPNDIWIFGPDFCVVVDDPDDPPPRDTHTWDWDDLARIIITHNDPDHDDNCLQAPPVLSVVSNVVSVPDDSDDDDDDDDDDTGPVVVVVVVLDLPCCVPVVVPHPVVPDDRDDDDDPVVVVVVVVCSVPPDPDPSRVSVVNRCVSVVHD

Nearest PDB structures (foldseek):
  4qup-assembly1_A  TM=8.219E-01  e=6.285E-07  Sinorhizobium meliloti 1021
  7vju-assembly1_C  TM=8.117E-01  e=1.583E-05  Comamonas testosteroni KF-1
  7q06-assembly1_F  TM=7.700E-01  e=1.332E-05  Comamonas sp.
  7vju-assembly1_A  TM=7.972E-01  e=3.348E-05  Comamonas testosteroni KF-1
  7q05-assembly1_D  TM=7.539E-01  e=2.112E-05  Comamonas sp.

Mean predicted aligned error: 7.15 Å

Secondary structure (DSSP, 8-state):
---SS-THHHH-HHHHHHHIIIIITTS-EEEEEGGGG-STT-EEEEEETTEEEEEEEETTEEEEEE---TTTSS-S--GGG-PPPEEEEEEETTEEEEE-SSSPPPHHHHS-HHHHHHHHHHHHT--S----------S-HHHHHHHHT-SSTHHHHTTTTGGGTS-------HHHHHHHHHHHHH--SSHHHHHHHHHHGGGT--

Sequence (206 aa):
MHSLIPAEAYIDEAWFARERERLMRPLWQFVAPRMLLHKHNAFVRRSVCGMDVVVQNFDGELRAFHNLCLHRQNPLQQRACLRLKRFAVARIGNLVFVSVSADPLPLQAQVSLPALDMLRRASEQFDSDVLVATFEANFNWKLAYENLRDALHPRFVHARTLARQVKFQVQMDDAGIVDAHRYHAQGSASQAEHLARLRSLSDGGA

Radius of gyration: 19.95 Å; Cα contacts (8 Å, |Δi|>4): 237; chains: 1; bounding box: 45×37×59 Å

Organism: NCBI:txid1195923

Solvent-accessible surface area (backbone atoms only — not comparable to full-atom values): 12379 Å² total; per-residue (Å²): 137,81,74,92,67,62,74,56,67,62,73,36,63,72,48,46,54,49,42,36,60,73,53,49,29,55,39,74,38,82,75,46,54,43,62,70,32,69,50,68,72,25,56,50,78,45,76,55,78,88,38,53,33,35,38,33,18,58,82,83,46,71,47,30,28,45,74,59,67,60,76,86,75,48,78,95,76,64,82,91,68,73,64,65,54,70,37,52,66,50,71,44,64,36,36,34,29,39,20,78,31,96,74,59,66,61,66,68,55,55,35,31,70,68,36,47,52,49,48,19,58,58,38,68,72,56,68,77,79,80,89,85,87,85,82,92,74,98,68,48,73,62,57,60,57,53,52,75,69,43,48,64,53,39,65,69,81,24,52,90,51,58,45,75,78,48,90,69,70,82,74,81,42,68,67,58,52,54,50,50,53,50,38,70,75,69,58,60,99,42,72,68,55,44,34,53,54,55,14,58,53,48,72,66,55,106